Protein AF-A0A0E2B272-F1 (afdb_monomer_lite)

pLDDT: mean 79.82, std 12.77, range [26.2, 94.44]

Structure (mmCIF, N/CA/C/O backbone):
data_AF-A0A0E2B272-F1
#
_entry.id   AF-A0A0E2B272-F1
#
loop_
_atom_site.group_PDB
_atom_site.id
_atom_site.type_symbol
_atom_site.label_atom_id
_atom_site.label_alt_id
_atom_site.label_comp_id
_atom_site.label_asym_id
_atom_site.label_entity_id
_atom_site.label_seq_id
_atom_site.pdbx_PDB_ins_code
_atom_site.Cartn_x
_atom_site.Cartn_y
_atom_site.Cartn_z
_atom_site.occupancy
_atom_site.B_iso_or_equiv
_atom_site.auth_seq_id
_atom_site.auth_comp_id
_atom_site.auth_asym_id
_atom_site.auth_atom_id
_atom_site.pdbx_PDB_model_num
ATOM 1 N N . MET A 1 1 ? -32.128 -2.331 25.281 1.00 55.53 1 MET A N 1
ATOM 2 C CA . MET A 1 1 ? -31.253 -3.525 25.302 1.00 55.53 1 MET A CA 1
ATOM 3 C C . MET A 1 1 ? -30.029 -3.152 26.114 1.00 55.53 1 MET A C 1
ATOM 5 O O . MET A 1 1 ? -29.731 -1.972 26.157 1.00 55.53 1 MET A O 1
ATOM 9 N N . ALA A 1 2 ? -29.415 -4.101 26.817 1.00 77.94 2 ALA A N 1
ATOM 10 C CA . ALA A 1 2 ? -28.197 -3.833 27.578 1.00 77.94 2 ALA A CA 1
ATOM 11 C C . ALA A 1 2 ? -26.971 -4.044 26.681 1.00 77.94 2 ALA A C 1
ATOM 13 O O . ALA A 1 2 ? -27.015 -4.885 25.778 1.00 77.94 2 ALA A O 1
ATOM 14 N N . LEU A 1 3 ? -25.902 -3.299 26.951 1.00 85.56 3 LEU A N 1
ATOM 15 C CA . LEU A 1 3 ? -24.595 -3.486 26.336 1.00 85.56 3 LEU A CA 1
ATOM 16 C C . LEU A 1 3 ? -24.143 -4.946 26.490 1.00 85.56 3 LEU A C 1
ATOM 18 O O . LEU A 1 3 ? -24.249 -5.537 27.563 1.00 85.56 3 LEU A O 1
ATOM 22 N N . THR A 1 4 ? -23.618 -5.523 25.414 1.00 88.12 4 THR A N 1
ATOM 23 C CA . THR A 1 4 ? -23.060 -6.878 25.395 1.00 88.12 4 THR A CA 1
ATOM 24 C C . THR A 1 4 ? -21.667 -6.854 24.785 1.00 88.12 4 THR A C 1
ATOM 26 O O . THR A 1 4 ? -21.441 -6.240 23.740 1.00 88.12 4 THR A O 1
ATOM 29 N N . ILE A 1 5 ? -20.727 -7.533 25.443 1.00 89.25 5 ILE A N 1
ATOM 30 C CA . ILE A 1 5 ? -19.370 -7.748 24.939 1.00 89.25 5 ILE A CA 1
ATOM 31 C C . ILE A 1 5 ? -19.203 -9.250 24.741 1.00 89.25 5 ILE A C 1
ATOM 33 O O . ILE A 1 5 ? -19.181 -10.019 25.703 1.00 89.25 5 ILE A O 1
ATOM 37 N N . GLN A 1 6 ? -19.117 -9.668 23.483 1.00 88.44 6 GLN A N 1
ATOM 38 C CA . GLN A 1 6 ? -18.990 -11.066 23.092 1.00 88.44 6 GLN A CA 1
ATOM 39 C C . GLN A 1 6 ? -17.572 -11.358 22.610 1.00 88.44 6 GLN A C 1
ATOM 41 O O . GLN A 1 6 ? -17.025 -10.606 21.814 1.00 88.44 6 GLN A O 1
ATOM 46 N N . THR A 1 7 ? -17.008 -12.480 23.038 1.00 87.38 7 THR A N 1
ATOM 47 C CA . THR A 1 7 ? -15.741 -13.036 22.542 1.00 87.38 7 THR A CA 1
ATOM 48 C C . THR A 1 7 ? -15.968 -14.425 21.945 1.00 87.38 7 THR A C 1
ATOM 50 O O . THR A 1 7 ? -17.075 -14.963 22.007 1.00 87.38 7 THR A O 1
ATOM 53 N N . GLU A 1 8 ? -14.917 -15.048 21.406 1.00 83.69 8 GLU A N 1
ATOM 54 C CA . GLU A 1 8 ? -14.951 -16.445 20.930 1.00 83.69 8 GLU A CA 1
ATOM 55 C C . GLU A 1 8 ? -15.448 -17.440 21.997 1.00 83.69 8 GLU A C 1
ATOM 57 O O . GLU A 1 8 ? -16.004 -18.481 21.657 1.00 83.69 8 GLU A O 1
ATOM 62 N N . LYS A 1 9 ? -15.251 -17.129 23.285 1.00 83.75 9 LYS A N 1
ATOM 63 C CA . LYS A 1 9 ? -15.565 -18.026 24.407 1.00 83.75 9 LYS A CA 1
ATOM 64 C C . LYS A 1 9 ? -16.940 -17.802 25.027 1.00 83.75 9 LYS A C 1
ATOM 66 O O . LYS A 1 9 ? -17.382 -18.633 25.816 1.00 83.75 9 LYS A O 1
ATOM 71 N N . GLY A 1 10 ? -17.602 -16.694 24.712 1.00 86.94 10 GLY A N 1
ATOM 72 C CA . GLY A 1 10 ? -18.886 -16.351 25.313 1.00 86.94 10 GLY A CA 1
ATOM 73 C C . GLY A 1 10 ? -19.108 -14.852 25.458 1.00 86.94 10 GLY A C 1
ATOM 74 O O . GLY A 1 10 ? -18.337 -14.035 24.955 1.00 86.94 10 GLY A O 1
ATOM 75 N N . ILE A 1 11 ? -20.200 -14.508 26.136 1.00 90.19 11 ILE A N 1
ATOM 76 C CA . ILE A 1 11 ? -20.636 -13.133 26.394 1.00 90.19 11 ILE A CA 1
ATOM 77 C C . ILE A 1 11 ? -20.318 -12.803 27.846 1.00 90.19 11 ILE A C 1
ATOM 79 O O . ILE A 1 11 ? -20.755 -13.535 28.727 1.00 90.19 11 ILE A O 1
ATOM 83 N N . PHE A 1 12 ? -19.589 -11.715 28.092 1.00 89.31 12 PHE A N 1
ATOM 84 C CA . PHE A 1 12 ? -19.273 -11.291 29.455 1.00 89.31 12 PHE A CA 1
ATOM 85 C C . PHE A 1 12 ? -20.539 -10.938 30.248 1.00 89.31 12 PHE A C 1
ATOM 87 O O . PHE A 1 12 ? -21.445 -10.276 29.737 1.00 89.31 12 PHE A O 1
ATOM 94 N N . ASP A 1 13 ? -20.555 -11.319 31.524 1.00 88.88 13 ASP A N 1
ATOM 95 C CA . ASP A 1 13 ? -21.549 -10.879 32.496 1.00 88.88 13 ASP A CA 1
ATOM 96 C C . ASP A 1 13 ? -21.297 -9.408 32.826 1.00 88.88 13 ASP A C 1
ATOM 98 O O . ASP A 1 13 ? -20.299 -9.066 33.472 1.00 88.88 13 ASP A O 1
ATOM 102 N N . LEU A 1 14 ? -22.208 -8.539 32.391 1.00 89.25 14 LEU A N 1
ATOM 103 C CA . LEU A 1 14 ? -22.146 -7.101 32.632 1.00 89.25 14 LEU A CA 1
ATOM 104 C C . LEU A 1 14 ? -23.297 -6.663 33.554 1.00 89.25 14 LEU A C 1
ATOM 106 O O . LEU A 1 14 ? -24.419 -7.161 33.418 1.00 89.25 14 LEU A O 1
ATOM 110 N N . PRO A 1 15 ? -23.055 -5.729 34.494 1.00 86.56 15 PRO A N 1
ATOM 111 C CA . PRO A 1 15 ? -24.119 -5.083 35.256 1.00 86.56 15 PRO A CA 1
ATOM 112 C C . PRO A 1 15 ? -25.119 -4.374 34.334 1.00 86.56 15 PRO A C 1
ATOM 114 O O . PRO A 1 15 ? -24.762 -3.933 33.244 1.00 86.56 15 PRO A O 1
ATOM 117 N N . ARG A 1 16 ? -26.370 -4.207 34.785 1.00 80.56 16 ARG A N 1
ATOM 118 C CA . ARG A 1 16 ? -27.418 -3.549 33.977 1.00 80.56 16 ARG A CA 1
ATOM 119 C C . ARG A 1 16 ? -27.089 -2.101 33.606 1.00 80.56 16 ARG A C 1
ATOM 121 O O . ARG A 1 16 ? -27.460 -1.680 32.518 1.00 80.56 16 ARG A O 1
ATOM 128 N N . ASP A 1 17 ? -26.371 -1.397 34.477 1.00 83.12 17 ASP A N 1
ATOM 129 C CA . ASP A 1 17 ? -26.013 0.017 34.309 1.00 83.12 17 ASP A CA 1
ATOM 130 C C . ASP A 1 17 ? -24.583 0.195 33.768 1.00 83.12 17 ASP A C 1
ATOM 132 O O . ASP A 1 17 ? -23.976 1.253 33.912 1.00 83.12 17 ASP A O 1
ATOM 136 N N . PHE A 1 18 ? -24.000 -0.859 33.190 1.00 85.12 18 PHE A N 1
ATOM 137 C CA . PHE A 1 18 ? -22.636 -0.814 32.682 1.00 85.12 18 PHE A CA 1
ATOM 138 C C . PHE A 1 18 ? -22.561 -0.039 31.365 1.00 85.12 18 PHE A C 1
ATOM 140 O O . PHE A 1 18 ? -23.212 -0.393 30.381 1.00 85.12 18 PHE A O 1
ATOM 147 N N . SER A 1 19 ? -21.719 0.991 31.342 1.00 84.06 19 SER A N 1
ATOM 148 C CA . SER A 1 19 ? -21.449 1.818 30.169 1.00 84.06 19 SER A CA 1
ATOM 149 C C . SER A 1 19 ? -19.984 1.722 29.765 1.00 84.06 19 SER A C 1
ATOM 151 O O . SER A 1 19 ? -19.095 1.681 30.616 1.00 84.06 19 SER A O 1
ATOM 153 N N . VAL A 1 20 ? -19.730 1.748 28.460 1.00 84.56 20 VAL A N 1
ATOM 154 C CA . VAL A 1 20 ? -18.381 1.833 27.896 1.00 84.56 20 VAL A CA 1
ATOM 155 C C . VAL A 1 20 ? -18.291 3.099 27.064 1.00 84.56 20 VAL A C 1
ATOM 157 O O . VAL A 1 20 ? -19.132 3.342 26.201 1.00 84.56 20 VAL A O 1
ATOM 160 N N . GLU A 1 21 ? -17.256 3.890 27.316 1.00 84.94 21 GLU A N 1
ATOM 161 C CA . GLU A 1 21 ? -16.961 5.079 26.527 1.00 84.94 21 GLU A CA 1
ATOM 162 C C . GLU A 1 21 ? -16.119 4.701 25.308 1.00 84.94 21 GLU A C 1
ATOM 164 O O . GLU A 1 21 ? -15.118 3.982 25.408 1.00 84.94 21 GLU A O 1
ATOM 169 N N . ILE A 1 22 ? -16.549 5.178 24.141 1.00 85.00 22 ILE A N 1
ATOM 170 C CA . ILE A 1 22 ? -15.901 4.916 22.859 1.00 85.00 22 ILE A CA 1
ATOM 171 C C . ILE A 1 22 ? -15.290 6.214 22.349 1.00 85.00 22 ILE A C 1
ATOM 173 O O . ILE A 1 22 ? -15.998 7.182 22.075 1.00 85.00 22 ILE A O 1
ATOM 177 N N . GLU A 1 23 ? -13.975 6.202 22.171 1.00 82.31 23 GLU A N 1
ATOM 178 C CA . GLU A 1 23 ? -13.242 7.252 21.483 1.00 82.31 23 GLU A CA 1
ATOM 179 C C . GLU A 1 23 ? -13.276 6.950 19.980 1.00 82.31 23 GLU A C 1
ATOM 181 O O . GLU A 1 23 ? -12.584 6.057 19.482 1.00 82.31 23 GLU A O 1
ATOM 186 N N . ASN A 1 24 ? -14.127 7.675 19.252 1.00 76.62 24 ASN A N 1
ATOM 187 C CA . ASN A 1 24 ? -14.127 7.647 17.793 1.00 76.62 24 ASN A CA 1
ATOM 188 C C . ASN A 1 24 ? -13.104 8.652 17.281 1.00 76.62 24 ASN A C 1
ATOM 190 O O . ASN A 1 24 ? -13.257 9.860 17.477 1.00 76.62 24 ASN A O 1
ATOM 194 N N . THR A 1 25 ? -12.084 8.156 16.594 1.00 74.88 25 THR A N 1
ATOM 195 C CA . THR A 1 25 ? -11.023 8.997 16.048 1.00 74.88 25 THR A CA 1
ATOM 196 C C . THR A 1 25 ? -11.193 9.146 14.543 1.00 74.88 25 THR A C 1
ATOM 198 O O . THR A 1 25 ? -11.602 8.219 13.847 1.00 74.88 25 THR A O 1
ATOM 201 N N . SER A 1 26 ? -10.925 10.344 14.025 1.00 73.12 26 SER A N 1
ATOM 202 C CA . SER A 1 26 ? -10.998 10.594 12.587 1.00 73.12 26 SER A CA 1
ATOM 203 C C . SER A 1 26 ? -9.693 10.160 11.919 1.00 73.12 26 SER A C 1
ATOM 205 O O . SER A 1 26 ? -8.644 10.711 12.269 1.00 73.12 26 SER A O 1
ATOM 207 N N . PRO A 1 27 ? -9.744 9.298 10.886 1.00 71.62 27 PRO A N 1
ATOM 208 C CA . PRO A 1 27 ? -8.571 8.936 10.089 1.00 71.62 27 PRO A CA 1
ATOM 209 C C . PRO A 1 27 ? -7.824 10.143 9.505 1.00 71.62 27 PRO A C 1
ATOM 211 O O . PRO A 1 27 ? -6.639 10.056 9.207 1.00 71.62 27 PRO A O 1
ATOM 214 N N . ILE A 1 28 ? -8.498 11.285 9.321 1.00 73.31 28 ILE A N 1
ATOM 215 C CA . ILE A 1 28 ? -7.874 12.505 8.786 1.00 73.31 28 ILE A CA 1
ATOM 216 C C . ILE A 1 28 ? -6.868 13.096 9.780 1.00 73.31 28 ILE A C 1
ATOM 218 O O . ILE A 1 28 ? -5.825 13.593 9.366 1.00 73.31 28 ILE A O 1
ATOM 222 N N . TYR A 1 29 ? -7.186 13.069 11.076 1.00 69.88 29 TYR A N 1
ATOM 223 C CA . TYR A 1 29 ? -6.425 13.787 12.103 1.00 69.88 29 TYR A CA 1
ATOM 224 C C . TYR A 1 29 ? -5.483 12.884 12.895 1.00 69.88 29 TYR A C 1
ATOM 226 O O . TYR A 1 29 ? -4.577 13.384 13.559 1.00 69.88 29 TYR A O 1
ATOM 234 N N . THR A 1 30 ? -5.695 11.570 12.850 1.00 69.00 30 THR A N 1
ATOM 235 C CA . THR A 1 30 ? -4.925 10.613 13.642 1.00 69.00 30 THR A CA 1
ATOM 236 C C . THR A 1 30 ? -4.748 9.294 12.906 1.00 69.00 30 THR A C 1
ATOM 238 O O . THR A 1 30 ? -5.700 8.771 12.331 1.00 69.00 30 THR A O 1
ATOM 241 N N . ASP A 1 31 ? -3.576 8.686 13.063 1.00 64.56 31 ASP A N 1
ATOM 242 C CA . ASP A 1 31 ? -3.303 7.314 12.605 1.00 64.56 31 ASP A CA 1
ATOM 243 C C . ASP A 1 31 ? -3.589 6.264 13.693 1.00 64.56 31 ASP A C 1
ATOM 245 O O . ASP A 1 31 ? -3.211 5.098 13.589 1.00 64.56 31 ASP A O 1
ATOM 249 N N . LYS A 1 32 ? -4.250 6.687 14.776 1.00 67.50 32 LYS A N 1
ATOM 250 C CA . LYS A 1 32 ? -4.846 5.795 15.767 1.00 67.50 32 LYS A CA 1
ATOM 251 C C . LYS A 1 32 ? -6.285 5.533 15.346 1.00 67.50 32 LYS A C 1
ATOM 253 O O . LYS A 1 32 ? -7.023 6.478 15.078 1.00 67.50 32 LYS A O 1
ATOM 258 N N . GLY A 1 33 ? -6.659 4.262 15.263 1.00 72.38 33 GLY A N 1
ATOM 259 C CA . GLY A 1 33 ? -8.049 3.897 15.038 1.00 72.38 33 GLY A CA 1
ATOM 260 C C . GLY A 1 33 ? -8.885 4.074 16.302 1.00 72.38 33 GLY A C 1
ATOM 261 O O . GLY A 1 33 ? -8.358 4.255 17.405 1.00 72.38 33 GLY A O 1
ATOM 262 N N . SER A 1 34 ? -10.200 3.983 16.130 1.00 80.94 34 SER A N 1
ATOM 263 C CA . SER A 1 34 ? -11.143 4.080 17.241 1.00 80.94 34 SER A CA 1
ATOM 264 C C . SER A 1 34 ? -10.884 3.001 18.302 1.00 80.94 34 SER A C 1
ATOM 266 O O . SER A 1 34 ? -10.597 1.838 17.984 1.00 80.94 34 SER A O 1
ATOM 268 N N . GLN A 1 35 ? -11.055 3.352 19.572 1.00 84.69 35 GLN A N 1
ATOM 269 C CA . GLN A 1 35 ? -10.883 2.429 20.695 1.00 84.69 35 GLN A CA 1
ATOM 270 C C . GLN A 1 35 ? -11.849 2.756 21.832 1.00 84.69 35 GLN A C 1
ATOM 272 O O . GLN A 1 35 ? -12.353 3.872 21.942 1.00 84.69 35 GLN A O 1
ATOM 277 N N . THR A 1 36 ? -12.112 1.788 22.703 1.00 85.12 36 THR A N 1
ATOM 278 C CA . THR A 1 36 ? -12.766 2.080 23.979 1.00 85.12 36 THR A CA 1
ATOM 279 C C . THR A 1 36 ? -11.755 2.664 24.957 1.00 85.12 36 THR A C 1
ATOM 281 O O . THR A 1 36 ? -10.581 2.276 24.968 1.00 85.12 36 THR A O 1
ATOM 284 N N . ILE A 1 37 ? -12.230 3.525 25.850 1.00 84.31 37 ILE A N 1
ATOM 285 C CA . ILE A 1 37 ? -11.479 3.851 27.063 1.00 84.31 37 ILE A CA 1
ATOM 286 C C . ILE A 1 37 ? -11.371 2.574 27.913 1.00 84.31 37 ILE A C 1
ATOM 288 O O . ILE A 1 37 ? -12.191 1.653 27.795 1.00 84.31 37 ILE A O 1
ATOM 292 N N . ALA A 1 38 ? -10.309 2.472 28.715 1.00 84.00 38 ALA A N 1
ATOM 293 C CA . ALA A 1 38 ? -10.123 1.341 29.612 1.00 84.00 38 ALA A CA 1
ATOM 294 C C . ALA A 1 38 ? -11.340 1.211 30.539 1.00 84.00 38 ALA A C 1
ATOM 296 O O . ALA A 1 38 ? -11.694 2.144 31.257 1.00 84.00 38 ALA A O 1
ATOM 297 N N . SER A 1 39 ? -11.975 0.044 30.503 1.00 86.50 39 SER A N 1
ATOM 298 C CA . SER A 1 39 ? -13.170 -0.276 31.275 1.00 86.50 39 SER A CA 1
ATOM 299 C C . SER A 1 39 ? -12.917 -1.511 32.131 1.00 86.50 39 SER A C 1
ATOM 301 O O . SER A 1 39 ? -12.161 -2.412 31.755 1.00 86.50 39 SER A O 1
ATOM 303 N N . THR A 1 40 ? -13.534 -1.537 33.309 1.00 89.19 40 THR A N 1
ATOM 304 C CA . THR A 1 40 ? -13.342 -2.603 34.291 1.00 89.19 40 THR A CA 1
ATOM 305 C C . THR A 1 40 ? -14.543 -3.536 34.278 1.00 89.19 40 THR A C 1
ATOM 307 O O . THR A 1 40 ? -15.616 -3.181 34.765 1.00 89.19 40 THR A O 1
ATOM 310 N N . LEU A 1 41 ? -14.365 -4.740 33.739 1.00 89.25 41 LEU A N 1
ATOM 311 C CA . LEU A 1 41 ? -15.380 -5.790 33.781 1.00 89.25 41 LEU A CA 1
ATOM 312 C C . LEU A 1 41 ? -15.387 -6.447 35.172 1.00 89.25 41 LEU A C 1
ATOM 314 O O . LEU A 1 41 ? -14.322 -6.616 35.779 1.00 89.25 41 LEU A O 1
ATOM 318 N N . PRO A 1 42 ? -16.551 -6.871 35.690 1.00 89.31 42 PRO A N 1
ATOM 319 C CA . PRO A 1 42 ? -16.618 -7.517 36.994 1.00 89.31 42 PRO A CA 1
ATOM 320 C C . PRO A 1 42 ? -15.938 -8.891 36.968 1.00 89.31 42 PRO A C 1
ATOM 322 O O . PRO A 1 42 ? -16.066 -9.653 36.007 1.00 89.31 42 PRO A O 1
ATOM 325 N N . ALA A 1 43 ? -15.258 -9.240 38.061 1.00 88.00 43 ALA A N 1
ATOM 326 C CA . ALA A 1 43 ? -14.592 -10.529 38.249 1.00 88.00 43 ALA A CA 1
ATOM 327 C C . ALA A 1 43 ? -15.580 -11.652 38.635 1.00 88.00 43 ALA A C 1
ATOM 329 O O . ALA A 1 43 ? -15.395 -12.344 39.637 1.00 88.00 43 ALA A O 1
ATOM 330 N N . THR A 1 44 ? -16.655 -11.845 37.860 1.00 88.69 44 THR A N 1
ATOM 331 C CA . THR A 1 44 ? -17.555 -12.992 38.065 1.00 88.69 44 THR A CA 1
ATOM 332 C C . THR A 1 44 ? -16.826 -14.295 37.732 1.00 88.69 44 THR A C 1
ATOM 334 O O . THR A 1 44 ? -15.908 -14.317 36.909 1.00 88.69 44 THR A O 1
ATOM 337 N N . GLY A 1 45 ? -17.241 -15.415 38.335 1.00 86.12 45 GLY A N 1
ATOM 338 C CA . GLY A 1 45 ? -16.650 -16.723 38.026 1.00 86.12 45 GLY A CA 1
ATOM 339 C C . GLY A 1 45 ? -16.711 -17.065 36.531 1.00 86.12 45 GLY A C 1
ATOM 340 O O . GLY A 1 45 ? -15.777 -17.671 36.004 1.00 86.12 45 GLY A O 1
ATOM 341 N N . HIS A 1 46 ? -17.763 -16.610 35.841 1.00 88.62 46 HIS A N 1
ATOM 342 C CA . HIS A 1 46 ? -17.916 -16.751 34.396 1.00 88.62 46 HIS A CA 1
ATOM 343 C C . HIS A 1 46 ? -16.924 -15.872 33.622 1.00 88.62 46 HIS A C 1
ATOM 345 O O . HIS A 1 46 ? -16.178 -16.392 32.794 1.00 88.62 46 HIS A O 1
ATOM 351 N N . ASN A 1 47 ? -16.820 -14.580 33.943 1.00 88.50 47 ASN A N 1
ATOM 352 C CA . ASN A 1 47 ? -15.893 -13.664 33.269 1.00 88.50 47 ASN A CA 1
ATOM 353 C C . ASN A 1 47 ? -14.435 -14.088 33.454 1.00 88.50 47 ASN A C 1
ATOM 355 O O . ASN A 1 47 ? -13.662 -14.094 32.496 1.00 88.50 47 ASN A O 1
ATOM 359 N N . LEU A 1 48 ? -14.073 -14.518 34.667 1.00 86.69 48 LEU A N 1
ATOM 360 C CA . LEU A 1 48 ? -12.744 -15.049 34.963 1.00 86.69 48 LEU A CA 1
ATOM 361 C C . LEU A 1 48 ? -12.449 -16.320 34.158 1.00 86.69 48 LEU A C 1
ATOM 363 O O . LEU A 1 48 ? -11.314 -16.497 33.724 1.00 86.69 48 LEU A O 1
ATOM 367 N N . SER A 1 49 ? -13.454 -17.165 33.899 1.00 86.62 49 SER A N 1
ATOM 368 C CA . SER A 1 49 ? -13.293 -18.348 33.042 1.00 86.62 49 SER A CA 1
ATOM 369 C C . SER A 1 49 ? -13.036 -17.991 31.574 1.00 86.62 49 SER A C 1
ATOM 371 O O . SER A 1 49 ? -12.218 -18.636 30.921 1.00 86.62 49 SER A O 1
ATOM 373 N N . MET A 1 50 ? -13.655 -16.923 31.055 1.00 85.12 50 MET A N 1
ATOM 374 C CA . MET A 1 50 ? -13.422 -16.468 29.675 1.00 85.12 50 MET A CA 1
ATOM 375 C C . MET A 1 50 ? -11.994 -15.975 29.475 1.00 85.12 50 MET A C 1
ATOM 377 O O . MET A 1 50 ? -11.388 -16.195 28.424 1.00 85.12 50 MET A O 1
ATOM 381 N N . VAL A 1 51 ? -11.427 -15.354 30.505 1.00 83.81 51 VAL A N 1
ATOM 382 C CA . VAL A 1 51 ? -10.031 -14.918 30.512 1.00 83.81 51 VAL A CA 1
ATOM 383 C C . VAL A 1 51 ? -9.097 -16.000 31.068 1.00 83.81 51 VAL A C 1
ATOM 385 O O . VAL A 1 51 ? -8.075 -15.667 31.641 1.00 83.81 51 VAL A O 1
ATOM 388 N N . ASP A 1 52 ? -9.434 -17.291 30.956 1.00 85.06 52 ASP A N 1
ATOM 389 C CA . ASP A 1 52 ? -8.588 -18.432 31.372 1.00 85.06 52 ASP A CA 1
ATOM 390 C C . ASP A 1 52 ? -8.047 -18.343 32.808 1.00 85.06 52 ASP A C 1
ATOM 392 O O . ASP A 1 52 ? -6.982 -18.869 33.120 1.00 85.06 52 ASP A O 1
ATOM 396 N N . TYR A 1 53 ? -8.775 -17.666 33.694 1.00 85.50 53 TYR A N 1
ATOM 397 C CA . TYR A 1 53 ? -8.387 -17.415 35.077 1.00 85.50 53 TYR A CA 1
ATOM 398 C C . TYR A 1 53 ? -7.025 -16.707 35.244 1.00 85.50 53 TYR A C 1
ATOM 400 O O . TYR A 1 53 ? -6.410 -16.873 36.291 1.00 85.50 53 TYR A O 1
ATOM 408 N N . ILE A 1 54 ? -6.590 -15.862 34.290 1.00 84.31 54 ILE A N 1
ATOM 409 C CA . ILE A 1 54 ? -5.263 -15.181 34.247 1.00 84.31 54 ILE A CA 1
ATOM 410 C C . ILE A 1 54 ? -4.843 -14.466 35.552 1.00 84.31 54 ILE A C 1
ATOM 412 O O . ILE A 1 54 ? -3.660 -14.243 35.775 1.00 84.31 54 ILE A O 1
ATOM 416 N N . HIS A 1 55 ? -5.777 -14.128 36.443 1.00 83.88 55 HIS A N 1
ATOM 417 C CA . HIS A 1 55 ? -5.462 -13.577 37.768 1.00 83.88 55 HIS A CA 1
ATOM 418 C C . HIS A 1 55 ? -4.680 -14.529 38.682 1.00 83.88 55 HIS A C 1
ATOM 420 O O . HIS A 1 55 ? -4.134 -14.082 39.691 1.00 83.88 55 HIS A O 1
ATOM 426 N N . ARG A 1 56 ? -4.687 -15.839 38.411 1.00 84.00 56 ARG A N 1
ATOM 427 C CA . ARG A 1 56 ? -4.027 -16.797 39.292 1.00 84.00 56 ARG A CA 1
ATOM 428 C C . ARG A 1 56 ? -2.508 -16.773 39.089 1.00 84.00 56 ARG A C 1
ATOM 430 O O . ARG A 1 56 ? -2.046 -16.802 37.951 1.00 84.00 56 ARG A O 1
ATOM 437 N N . PRO A 1 57 ? -1.718 -16.786 40.175 1.00 81.06 57 PRO A N 1
ATOM 438 C CA . PRO A 1 57 ? -0.260 -16.720 40.086 1.00 81.06 57 PRO A CA 1
ATOM 439 C C . PRO A 1 57 ? 0.384 -18.012 39.557 1.00 81.06 57 PRO A C 1
ATOM 441 O O . PRO A 1 57 ? 1.554 -17.996 39.188 1.00 81.06 57 PRO A O 1
ATOM 444 N N . ASP A 1 58 ? -0.348 -19.131 39.527 1.00 82.50 58 ASP A N 1
ATOM 445 C CA . ASP A 1 58 ? 0.116 -20.437 39.038 1.00 82.50 58 ASP A CA 1
ATOM 446 C C . ASP A 1 58 ? -0.007 -20.598 37.511 1.00 82.50 58 ASP A C 1
ATOM 448 O O . ASP A 1 58 ? 0.426 -21.608 36.948 1.00 82.50 58 ASP A O 1
ATOM 452 N N . ILE A 1 59 ? -0.561 -19.602 36.815 1.00 79.88 59 ILE A N 1
ATOM 453 C CA . ILE A 1 59 ? -0.699 -19.619 35.362 1.00 79.88 59 ILE A CA 1
ATOM 454 C C . ILE A 1 59 ? 0.640 -19.359 34.676 1.00 79.88 59 ILE A C 1
ATOM 456 O O . ILE A 1 59 ? 1.315 -18.356 34.889 1.00 79.88 59 ILE A O 1
ATOM 460 N N . ARG A 1 60 ? 0.986 -20.270 33.764 1.00 71.88 60 ARG A N 1
ATOM 461 C CA . ARG A 1 60 ? 2.167 -20.161 32.898 1.00 71.88 60 ARG A CA 1
ATOM 462 C C . ARG A 1 60 ? 1.905 -19.362 31.617 1.00 71.88 60 ARG A C 1
ATOM 464 O O . ARG A 1 60 ? 2.844 -18.866 31.000 1.00 71.88 60 ARG A O 1
ATOM 471 N N . ASN A 1 61 ? 0.648 -19.276 31.189 1.00 69.75 61 ASN A N 1
ATOM 472 C CA . ASN A 1 61 ? 0.276 -18.679 29.911 1.00 69.75 61 ASN A CA 1
ATOM 473 C C . ASN A 1 61 ? 0.028 -17.179 30.066 1.00 69.75 61 ASN A C 1
ATOM 475 O O . ASN A 1 61 ? -0.740 -16.750 30.920 1.00 69.75 61 ASN A O 1
ATOM 479 N N . ALA A 1 62 ? 0.646 -16.380 29.200 1.00 67.81 62 ALA A N 1
ATOM 480 C CA . ALA A 1 62 ? 0.326 -14.964 29.109 1.00 67.81 62 ALA A CA 1
ATOM 481 C C . ALA A 1 62 ? -1.131 -14.763 28.639 1.00 67.81 62 ALA A C 1
ATOM 483 O O . ALA A 1 62 ? -1.655 -15.621 27.917 1.00 67.81 62 ALA A O 1
ATOM 484 N N . PRO A 1 63 ? -1.776 -13.632 28.990 1.00 69.31 63 PRO A N 1
ATOM 485 C CA . PRO A 1 63 ? -3.052 -13.246 28.397 1.00 69.31 63 PRO A CA 1
ATOM 486 C C . PRO A 1 63 ? -2.998 -13.377 26.875 1.00 69.31 63 PRO A C 1
ATOM 488 O O . PRO A 1 63 ? -2.042 -12.909 26.249 1.00 69.31 63 PRO A O 1
ATOM 491 N N . LYS A 1 64 ? -4.021 -14.013 26.283 1.00 66.69 64 LYS A N 1
ATOM 492 C CA . LYS A 1 64 ? -4.166 -14.090 24.824 1.00 66.69 64 LYS A CA 1
ATOM 493 C C . LYS A 1 64 ? -4.232 -12.654 24.306 1.00 66.69 64 LYS A C 1
ATOM 495 O O . LYS A 1 64 ? -5.237 -11.971 24.496 1.00 66.69 64 LYS A O 1
ATOM 500 N N . ARG A 1 65 ? -3.137 -12.190 23.699 1.00 61.97 65 ARG A N 1
ATOM 501 C CA . ARG A 1 65 ? -3.127 -10.935 22.950 1.00 61.97 65 ARG A CA 1
ATOM 502 C C . ARG A 1 65 ? -4.096 -11.111 21.785 1.00 61.97 65 ARG A C 1
ATOM 504 O O . ARG A 1 65 ? -4.138 -12.186 21.188 1.00 61.97 65 ARG A O 1
ATOM 511 N N . ASP A 1 66 ? -4.879 -10.080 21.503 1.00 63.06 66 ASP A N 1
ATOM 512 C CA . ASP A 1 66 ? -5.726 -10.002 20.313 1.00 63.06 66 ASP A CA 1
ATOM 513 C C . ASP A 1 66 ? -6.951 -10.931 20.299 1.00 63.06 66 ASP A C 1
ATOM 515 O O . ASP A 1 66 ? -7.315 -11.487 19.262 1.00 63.06 66 ASP A O 1
ATOM 519 N N . ALA A 1 67 ? -7.634 -11.098 21.435 1.00 75.56 67 ALA A N 1
ATOM 520 C CA . ALA A 1 67 ? -8.908 -11.814 21.441 1.00 75.56 67 ALA A CA 1
ATOM 521 C C . ALA A 1 67 ? -9.975 -11.017 20.667 1.00 75.56 67 ALA A C 1
ATOM 523 O O . ALA A 1 67 ? -10.270 -9.873 21.011 1.00 75.56 67 ALA A O 1
ATOM 524 N N . ALA A 1 68 ? -10.570 -11.616 19.632 1.00 82.00 68 ALA A N 1
ATOM 525 C CA . ALA A 1 68 ? -11.649 -10.980 18.883 1.00 82.00 68 ALA A CA 1
ATOM 526 C C . ALA A 1 68 ? -12.858 -10.729 19.798 1.00 82.00 68 ALA A C 1
ATOM 528 O O . ALA A 1 68 ? -13.328 -11.640 20.489 1.00 82.00 68 ALA A O 1
ATOM 529 N N . ALA A 1 69 ? -13.355 -9.494 19.785 1.00 86.44 69 ALA A N 1
ATOM 530 C CA . ALA A 1 69 ? -14.502 -9.064 20.565 1.00 86.44 69 ALA A CA 1
ATOM 531 C C . ALA A 1 69 ? -15.521 -8.313 19.703 1.00 86.44 69 ALA A C 1
ATOM 533 O O . ALA A 1 69 ? -15.174 -7.583 18.772 1.00 86.44 69 ALA A O 1
ATOM 534 N N . VAL A 1 70 ? -16.796 -8.491 20.032 1.00 87.50 70 VAL A N 1
ATOM 535 C CA . VAL A 1 70 ? -17.930 -7.800 19.422 1.00 87.50 70 VAL A CA 1
ATOM 536 C C . VAL A 1 70 ? -18.640 -7.022 20.514 1.00 87.50 70 VAL A C 1
ATOM 538 O O . VAL A 1 70 ? -19.142 -7.611 21.470 1.00 87.50 70 VAL A O 1
ATOM 541 N N . VAL A 1 71 ? -18.687 -5.704 20.363 1.00 88.19 71 VAL A N 1
ATOM 542 C CA . VAL A 1 71 ? -19.428 -4.809 21.251 1.00 88.19 71 VAL A CA 1
ATOM 543 C C . VAL A 1 71 ? -20.764 -4.510 20.591 1.00 88.19 71 VAL A C 1
ATOM 545 O O . VAL A 1 71 ? -20.790 -4.007 19.465 1.00 88.19 71 VAL A O 1
ATOM 548 N N . THR A 1 72 ? -21.863 -4.843 21.268 1.00 87.06 72 THR A N 1
ATOM 549 C CA . THR A 1 72 ? -23.220 -4.607 20.763 1.00 87.06 72 THR A CA 1
ATOM 550 C C . THR A 1 72 ? -24.069 -3.898 21.809 1.00 87.06 72 THR A C 1
ATOM 552 O O . THR A 1 72 ? -24.209 -4.394 22.925 1.00 87.06 72 THR A O 1
ATOM 555 N N . ASP A 1 73 ? -24.672 -2.776 21.428 1.00 85.69 73 ASP A N 1
ATOM 556 C CA . ASP A 1 73 ? -25.682 -2.067 22.210 1.00 85.69 73 ASP A CA 1
ATOM 557 C C . ASP A 1 73 ? -26.837 -1.627 21.297 1.00 85.69 73 ASP A C 1
ATOM 559 O O . ASP A 1 73 ? -26.724 -0.697 20.494 1.00 85.69 73 ASP A O 1
ATOM 563 N N . GLY A 1 74 ? -27.952 -2.358 21.361 1.00 82.06 74 GLY A N 1
ATOM 564 C CA . GLY A 1 74 ? -29.104 -2.136 20.490 1.00 82.06 74 GLY A CA 1
ATOM 565 C C . GLY A 1 74 ? -28.744 -2.255 19.004 1.00 82.06 74 GLY A C 1
ATOM 566 O O . GLY A 1 74 ? -28.480 -3.348 18.510 1.00 82.06 74 GLY A O 1
ATOM 567 N N . VAL A 1 75 ? -28.772 -1.128 18.285 1.00 78.12 75 VAL A N 1
ATOM 568 C CA . VAL A 1 75 ? -28.440 -1.048 16.845 1.00 78.12 75 VAL A CA 1
ATOM 569 C C . VAL A 1 75 ? -26.933 -0.884 16.620 1.00 78.12 75 VAL A C 1
ATOM 571 O O . VAL A 1 75 ? -26.426 -1.151 15.530 1.00 78.12 75 VAL A O 1
ATOM 574 N N . TYR A 1 76 ? -26.199 -0.452 17.645 1.00 81.31 76 TYR A N 1
ATOM 575 C CA . TYR A 1 76 ? -24.762 -0.267 17.565 1.00 81.31 76 TYR A CA 1
ATOM 576 C C . TYR A 1 76 ? -24.058 -1.617 17.669 1.00 81.31 76 TYR A C 1
ATOM 578 O O . TYR A 1 76 ? -24.226 -2.333 18.653 1.00 81.31 76 TYR A O 1
ATOM 586 N N . ARG A 1 77 ? -23.251 -1.965 16.665 1.00 83.31 77 ARG A N 1
ATOM 587 C CA . ARG A 1 77 ? -22.428 -3.177 16.662 1.00 83.31 77 ARG A CA 1
ATOM 588 C C . ARG A 1 77 ? -21.071 -2.873 16.046 1.00 83.31 77 ARG A C 1
ATOM 590 O O . ARG A 1 77 ? -21.011 -2.456 14.890 1.00 83.31 77 ARG A O 1
ATOM 597 N N . ARG A 1 78 ? -19.989 -3.127 16.782 1.00 83.25 78 ARG A N 1
ATOM 598 C CA . ARG A 1 78 ? -18.614 -3.030 16.267 1.00 83.25 78 ARG A CA 1
ATOM 599 C C . ARG A 1 78 ? -17.782 -4.237 16.664 1.00 83.25 78 ARG A C 1
ATOM 601 O O . ARG A 1 78 ? -17.965 -4.814 17.734 1.00 83.25 78 ARG A O 1
ATOM 608 N N . THR A 1 79 ? -16.863 -4.598 15.782 1.00 83.69 79 THR A N 1
ATOM 609 C CA . THR A 1 79 ? -15.867 -5.645 15.988 1.00 83.69 79 THR A CA 1
ATOM 610 C C . THR A 1 79 ? -14.512 -5.025 16.310 1.00 83.69 79 THR A C 1
ATOM 612 O O . THR A 1 79 ? -14.206 -3.908 15.890 1.00 83.69 79 THR A O 1
ATOM 615 N N . GLY A 1 80 ? -13.719 -5.720 17.116 1.00 83.44 80 GLY A N 1
ATOM 616 C CA . GLY A 1 80 ? -12.406 -5.251 17.531 1.00 83.44 80 GLY A CA 1
ATOM 617 C C . GLY A 1 80 ? -11.583 -6.331 18.220 1.00 83.44 80 GLY A C 1
ATOM 618 O O . GLY A 1 80 ? -11.995 -7.490 18.313 1.00 83.44 80 GLY A O 1
ATOM 619 N N . LYS A 1 81 ? -10.413 -5.943 18.722 1.00 84.12 81 LYS A N 1
ATOM 620 C CA . LYS A 1 81 ? -9.562 -6.769 19.580 1.00 84.12 81 LYS A CA 1
ATOM 621 C C . LYS A 1 81 ? -9.665 -6.299 21.021 1.00 84.12 81 LYS A C 1
ATOM 623 O O . LYS A 1 81 ? -9.403 -5.135 21.317 1.00 84.12 81 LYS A O 1
ATOM 628 N N . LEU A 1 82 ? -10.002 -7.228 21.905 1.00 85.88 82 LEU A N 1
ATOM 629 C CA . LEU A 1 82 ? -9.920 -7.055 23.344 1.00 85.88 82 LEU A CA 1
ATOM 630 C C . LEU A 1 82 ? -8.461 -7.158 23.782 1.00 85.88 82 LEU A C 1
ATOM 632 O O . LEU A 1 82 ? -7.791 -8.163 23.529 1.00 85.88 82 LEU A O 1
ATOM 636 N N . ASN A 1 83 ? -8.000 -6.140 24.492 1.00 86.75 83 ASN A N 1
ATOM 637 C CA . ASN A 1 83 ? -6.707 -6.123 25.144 1.00 86.75 83 ASN A CA 1
ATOM 638 C C . ASN A 1 83 ? -6.911 -5.961 26.656 1.00 86.75 83 ASN A C 1
ATOM 640 O O . ASN A 1 83 ? -7.590 -5.051 27.132 1.00 86.75 83 ASN A O 1
ATOM 644 N N . ILE A 1 84 ? -6.362 -6.907 27.414 1.00 85.56 84 ILE A N 1
ATOM 645 C CA . ILE A 1 84 ? -6.510 -6.986 28.867 1.00 85.56 84 ILE A CA 1
ATOM 646 C C . ILE A 1 84 ? -5.249 -6.395 29.487 1.00 85.56 84 ILE A C 1
ATOM 648 O O . ILE A 1 84 ? -4.152 -6.914 29.287 1.00 85.56 84 ILE A O 1
ATOM 652 N N . THR A 1 85 ? -5.407 -5.310 30.241 1.00 85.69 85 THR A N 1
ATOM 653 C CA . THR A 1 85 ? -4.289 -4.604 30.883 1.00 85.69 85 THR A CA 1
ATOM 654 C C . THR A 1 85 ? -3.955 -5.203 32.245 1.00 85.69 85 THR A C 1
ATOM 656 O O . THR A 1 85 ? -2.783 -5.366 32.579 1.00 85.69 85 THR A O 1
ATOM 659 N N . SER A 1 86 ? -4.970 -5.551 33.037 1.00 84.69 86 SER A N 1
ATOM 660 C CA . SER A 1 86 ? -4.789 -6.169 34.351 1.00 84.69 86 SER A CA 1
ATOM 661 C C . SER A 1 86 ? -6.010 -6.991 34.755 1.00 84.69 86 SER A C 1
ATOM 663 O O . SER A 1 86 ? -7.119 -6.774 34.264 1.00 84.69 86 SER A O 1
ATOM 665 N N . VAL A 1 87 ? -5.802 -7.961 35.647 1.00 84.94 87 VAL A N 1
ATOM 666 C CA . VAL A 1 87 ? -6.875 -8.789 36.205 1.00 84.94 87 VAL A CA 1
ATOM 667 C C . VAL A 1 87 ? -6.656 -8.969 37.701 1.00 84.94 87 VAL A C 1
ATOM 669 O O . VAL A 1 87 ? -5.568 -9.349 38.126 1.00 84.94 87 VAL A O 1
ATOM 672 N N . SER A 1 88 ? -7.704 -8.746 38.488 1.00 86.06 88 SER A N 1
ATOM 673 C CA . SER A 1 88 ? -7.761 -9.064 39.915 1.00 86.06 88 SER A CA 1
ATOM 674 C C . SER A 1 88 ? -9.151 -9.569 40.284 1.00 86.06 88 SER A C 1
ATOM 676 O O . SER A 1 88 ? -10.149 -9.185 39.672 1.00 86.06 88 SER A O 1
ATOM 678 N N . THR A 1 89 ? -9.232 -10.400 41.320 1.00 84.69 89 THR A N 1
ATOM 679 C CA . THR A 1 89 ? -10.511 -10.802 41.919 1.00 84.69 89 THR A CA 1
ATOM 680 C C . THR A 1 89 ? -11.211 -9.641 42.621 1.00 84.69 89 THR A C 1
ATOM 682 O O . THR A 1 89 ? -12.435 -9.627 42.679 1.00 84.69 89 THR A O 1
ATOM 685 N N . GLU A 1 90 ? -10.453 -8.666 43.130 1.00 84.06 90 GLU A N 1
ATOM 686 C CA . GLU A 1 90 ? -10.996 -7.501 43.841 1.00 84.06 90 GLU A CA 1
ATOM 687 C C . GLU A 1 90 ? -11.267 -6.330 42.896 1.00 84.06 90 GLU A C 1
ATOM 689 O O . GLU A 1 90 ? -12.337 -5.729 42.939 1.00 84.06 90 GLU A O 1
ATOM 694 N N . SER A 1 91 ? -10.307 -6.013 42.021 1.00 82.50 91 SER A N 1
ATOM 695 C CA . SER A 1 91 ? -10.397 -4.843 41.141 1.00 82.50 91 SER A CA 1
ATOM 696 C C . SER A 1 91 ? -11.033 -5.127 39.781 1.00 82.50 91 SER A C 1
ATOM 698 O O . SER A 1 91 ? -11.187 -4.197 39.001 1.00 82.50 91 SER A O 1
ATOM 700 N N . GLY A 1 92 ? -11.383 -6.378 39.465 1.00 88.50 92 GLY A N 1
ATOM 701 C CA . GLY A 1 92 ? -11.978 -6.742 38.178 1.00 88.50 92 GLY A CA 1
ATOM 702 C C . GLY A 1 92 ? -10.968 -6.988 37.052 1.00 88.50 92 GLY A C 1
ATOM 703 O O . GLY A 1 92 ? -9.758 -7.095 37.268 1.00 88.50 92 GLY A O 1
ATOM 704 N N . ILE A 1 93 ? -11.490 -7.105 35.831 1.00 87.88 93 ILE A N 1
ATOM 705 C CA . ILE A 1 93 ? -10.725 -7.271 34.588 1.00 87.88 93 ILE A CA 1
ATOM 706 C C . ILE A 1 93 ? -10.673 -5.909 33.891 1.00 87.88 93 ILE A C 1
ATOM 708 O O . ILE A 1 93 ? -11.681 -5.457 33.350 1.00 87.88 93 ILE A O 1
ATOM 712 N N . VAL A 1 94 ? -9.513 -5.256 33.884 1.00 88.38 94 VAL A N 1
ATOM 713 C CA . VAL A 1 94 ? -9.324 -3.982 33.177 1.00 88.38 94 VAL A CA 1
ATOM 714 C C . VAL A 1 94 ? -8.973 -4.273 31.726 1.00 88.38 94 VAL A C 1
ATOM 716 O O . VAL A 1 94 ? -7.968 -4.935 31.440 1.00 88.38 94 VAL A O 1
ATOM 719 N N . CYS A 1 95 ? -9.787 -3.774 30.802 1.00 86.94 95 CYS A N 1
ATOM 720 C CA . CYS A 1 95 ? -9.609 -4.017 29.378 1.00 86.94 95 CYS A CA 1
ATOM 721 C C . CYS A 1 95 ? -9.978 -2.808 28.517 1.00 86.94 95 CYS A C 1
ATOM 723 O O . CYS A 1 95 ? -10.800 -1.970 28.892 1.00 86.94 95 CYS A O 1
ATOM 725 N N . ASN A 1 96 ? -9.375 -2.737 27.337 1.00 88.31 96 ASN A N 1
ATOM 726 C CA . ASN A 1 96 ? -9.791 -1.854 26.258 1.00 88.31 96 ASN A CA 1
ATOM 727 C C . ASN A 1 96 ? -10.026 -2.667 24.982 1.00 88.31 96 ASN A C 1
ATOM 729 O O . ASN A 1 96 ? -9.488 -3.762 24.807 1.00 88.31 96 ASN A O 1
ATOM 733 N N . ILE A 1 97 ? -10.868 -2.147 24.096 1.00 86.31 97 ILE A N 1
ATOM 734 C CA . ILE A 1 97 ? -11.194 -2.778 22.821 1.00 86.31 97 ILE A CA 1
ATOM 735 C C . ILE A 1 97 ? -10.779 -1.819 21.712 1.00 86.31 97 ILE A C 1
ATOM 737 O O . ILE A 1 97 ? -11.350 -0.738 21.574 1.00 86.31 97 ILE A O 1
ATOM 741 N N . GLY A 1 98 ? -9.776 -2.210 20.927 1.00 83.69 98 GLY A N 1
ATOM 742 C CA . GLY A 1 98 ? -9.406 -1.506 19.700 1.00 83.69 98 GLY A CA 1
ATOM 743 C C . GLY A 1 98 ? -10.288 -1.982 18.550 1.00 83.69 98 GLY A C 1
ATOM 744 O O . GLY A 1 98 ? -10.340 -3.183 18.288 1.00 83.69 98 GLY A O 1
ATOM 745 N N . PHE A 1 99 ? -10.993 -1.076 17.875 1.00 83.00 99 PHE A N 1
ATOM 746 C CA . PHE A 1 99 ? -11.881 -1.429 16.763 1.00 83.00 99 PHE A CA 1
ATOM 747 C C . PHE A 1 99 ? -11.107 -1.654 15.450 1.00 83.00 99 PHE A C 1
ATOM 749 O O . PHE A 1 99 ? -9.904 -1.411 15.375 1.00 83.00 99 PHE A O 1
ATOM 756 N N . ASP A 1 100 ? -11.798 -2.135 14.412 1.00 68.19 100 ASP A N 1
ATOM 757 C CA . ASP A 1 100 ? -11.205 -2.643 13.158 1.00 68.19 100 ASP A CA 1
ATOM 758 C C . ASP A 1 100 ? -10.179 -1.711 12.477 1.00 68.19 100 ASP A C 1
ATOM 760 O O . ASP A 1 100 ? -9.199 -2.188 11.908 1.00 68.19 100 ASP A O 1
ATOM 764 N N . GLU A 1 101 ? -10.362 -0.390 12.565 1.00 68.81 101 GLU A N 1
ATOM 765 C CA . GLU A 1 101 ? -9.416 0.615 12.046 1.00 68.81 101 GLU A CA 1
ATOM 766 C C . GLU A 1 101 ? -8.025 0.460 12.678 1.00 68.81 101 GLU A C 1
ATOM 768 O O . GLU A 1 101 ? -7.011 0.455 11.983 1.00 68.81 101 GLU A O 1
ATOM 773 N N . SER A 1 102 ? -7.979 0.273 13.998 1.00 65.25 102 SER A N 1
ATOM 774 C CA . SER A 1 102 ? -6.741 0.125 14.767 1.00 65.25 102 SER A CA 1
ATOM 775 C C . SER A 1 102 ? -5.977 -1.131 14.363 1.00 65.25 102 SER A C 1
ATOM 777 O O . SER A 1 102 ? -4.751 -1.120 14.325 1.00 65.25 102 SER A O 1
ATOM 779 N N . LEU A 1 103 ? -6.699 -2.196 14.000 1.00 65.88 103 LEU A N 1
ATOM 780 C CA . LEU A 1 103 ? -6.108 -3.466 13.572 1.00 65.88 103 LEU A CA 1
ATOM 781 C C . LEU A 1 103 ? -5.395 -3.330 12.239 1.00 65.88 103 LEU A C 1
ATOM 783 O O . LEU A 1 103 ? -4.343 -3.926 12.024 1.00 65.88 103 LEU A O 1
ATOM 787 N N . MET A 1 104 ? -5.987 -2.543 11.349 1.00 69.81 104 MET A N 1
ATOM 788 C CA . MET A 1 104 ? -5.439 -2.271 10.036 1.00 69.81 104 MET A CA 1
ATOM 789 C C . MET A 1 104 ? -4.169 -1.421 10.139 1.00 69.81 104 MET A C 1
ATOM 791 O O . MET A 1 104 ? -3.137 -1.810 9.596 1.00 69.81 104 MET A O 1
ATOM 795 N N . TYR A 1 105 ? -4.209 -0.317 10.894 1.00 68.56 105 TYR A N 1
ATOM 796 C CA . TYR A 1 105 ? -3.025 0.522 11.115 1.00 68.56 105 TYR A CA 1
ATOM 797 C C . TYR A 1 105 ? -1.886 -0.244 11.796 1.00 68.56 105 TYR A C 1
ATOM 799 O O . TYR A 1 105 ? -0.718 -0.059 11.452 1.00 68.56 105 TYR A O 1
ATOM 807 N N . GLU A 1 106 ? -2.212 -1.135 12.734 1.00 69.62 106 GLU A N 1
ATOM 808 C CA . GLU A 1 106 ? -1.229 -1.993 13.394 1.00 69.62 106 GLU A CA 1
ATOM 809 C C . GLU A 1 106 ? -0.624 -3.023 12.426 1.00 69.62 106 GLU A C 1
ATOM 811 O O . GLU A 1 106 ? 0.596 -3.194 12.396 1.00 69.62 106 GLU A O 1
ATOM 816 N N . ALA A 1 107 ? -1.449 -3.655 11.584 1.00 69.25 107 ALA A N 1
ATOM 817 C CA . ALA A 1 107 ? -1.002 -4.639 10.598 1.00 69.25 107 ALA A CA 1
ATOM 818 C C . ALA A 1 107 ? -0.130 -4.038 9.482 1.00 69.25 107 ALA A C 1
ATOM 820 O O . ALA A 1 107 ? 0.692 -4.750 8.903 1.00 69.25 107 ALA A O 1
ATOM 821 N N . TRP A 1 108 ? -0.292 -2.750 9.173 1.00 72.00 108 TRP A N 1
ATOM 822 C CA . TRP A 1 108 ? 0.427 -2.073 8.086 1.00 72.00 108 TRP A CA 1
ATOM 823 C C . TRP A 1 108 ? 1.726 -1.395 8.504 1.00 72.00 108 TRP A C 1
ATOM 825 O O . TRP A 1 108 ? 2.553 -1.080 7.647 1.00 72.00 108 TRP A O 1
ATOM 835 N N . LYS A 1 109 ? 1.941 -1.204 9.810 1.00 69.44 109 LYS A N 1
ATOM 836 C CA . LYS A 1 109 ? 3.025 -0.361 10.322 1.00 69.44 109 LYS A CA 1
ATOM 837 C C . LYS A 1 109 ? 4.424 -0.766 9.864 1.00 69.44 109 LYS A C 1
ATOM 839 O O . LYS A 1 109 ? 5.249 0.112 9.657 1.00 69.44 109 LYS A O 1
ATOM 844 N N . ASN A 1 110 ? 4.675 -2.061 9.677 1.00 71.31 110 ASN A N 1
ATOM 845 C CA . ASN A 1 110 ? 6.013 -2.582 9.381 1.00 71.31 110 ASN A CA 1
ATOM 846 C C . ASN A 1 110 ? 6.038 -3.573 8.207 1.00 71.31 110 ASN A C 1
ATOM 848 O O . ASN A 1 110 ? 6.940 -4.404 8.138 1.00 71.31 110 ASN A O 1
ATOM 852 N N . VAL A 1 111 ? 5.047 -3.538 7.311 1.00 84.44 111 VAL A N 1
ATOM 853 C CA . VAL A 1 111 ? 5.018 -4.454 6.160 1.00 84.44 111 VAL A CA 1
ATOM 854 C C . VAL A 1 111 ? 5.551 -3.744 4.924 1.00 84.44 111 VAL A C 1
ATOM 856 O O . VAL A 1 111 ? 5.022 -2.710 4.512 1.00 84.44 111 VAL A O 1
ATOM 859 N N . SER A 1 112 ? 6.616 -4.304 4.348 1.00 87.62 112 SER A N 1
ATOM 860 C CA . SER A 1 112 ? 7.174 -3.857 3.072 1.00 87.62 112 SER A CA 1
ATOM 861 C C . SER A 1 112 ? 6.224 -4.201 1.928 1.00 87.62 112 SER A C 1
ATOM 863 O O . SER A 1 112 ? 5.681 -5.307 1.878 1.00 87.62 112 SER A O 1
ATOM 865 N N . LEU A 1 113 ? 6.060 -3.288 0.965 1.00 87.38 113 LEU A N 1
ATOM 866 C CA . LEU A 1 113 ? 5.230 -3.546 -0.217 1.00 87.38 113 LEU A CA 1
ATOM 867 C C . LEU A 1 113 ? 5.730 -4.736 -1.047 1.00 87.38 113 LEU A C 1
ATOM 869 O O . LEU A 1 113 ? 4.927 -5.441 -1.657 1.00 87.38 113 LEU A O 1
ATOM 873 N N . LYS A 1 114 ? 7.041 -5.002 -1.030 1.00 89.50 114 LYS A N 1
ATOM 874 C CA . LYS A 1 114 ? 7.660 -6.149 -1.717 1.00 89.50 114 LYS A CA 1
ATOM 875 C C . LYS A 1 114 ? 7.331 -7.492 -1.065 1.00 89.50 114 LYS A C 1
ATOM 877 O O . LYS A 1 114 ? 7.412 -8.527 -1.720 1.00 89.50 114 LYS A O 1
ATOM 882 N N . GLU A 1 115 ? 6.968 -7.482 0.213 1.00 87.94 115 GLU A N 1
ATOM 883 C CA . GLU A 1 115 ? 6.697 -8.682 1.010 1.00 87.94 115 GLU A CA 1
ATOM 884 C C . GLU A 1 115 ? 5.197 -8.946 1.181 1.00 87.94 115 GLU A C 1
ATOM 886 O O . GLU A 1 115 ? 4.801 -9.832 1.940 1.00 87.94 115 GLU A O 1
ATOM 891 N N . LEU A 1 116 ? 4.347 -8.204 0.460 1.00 87.19 116 LEU A N 1
ATOM 892 C CA . LEU A 1 116 ? 2.909 -8.422 0.507 1.00 87.19 116 LEU A CA 1
ATOM 893 C C . LEU A 1 116 ? 2.560 -9.868 0.107 1.00 87.19 116 LEU A C 1
ATOM 895 O O . LEU A 1 116 ? 3.069 -10.395 -0.892 1.00 87.19 116 LEU A O 1
ATOM 899 N N . PRO A 1 117 ? 1.670 -10.535 0.861 1.00 84.00 117 PRO A N 1
ATOM 900 C CA . PRO A 1 117 ? 1.244 -11.880 0.520 1.00 84.00 117 PRO A CA 1
ATOM 901 C C . PRO A 1 117 ? 0.389 -11.854 -0.754 1.00 84.00 117 PRO A C 1
ATOM 903 O O . PRO A 1 117 ? -0.462 -10.987 -0.933 1.00 84.00 117 PRO A O 1
ATOM 906 N N . GLY A 1 118 ? 0.596 -12.837 -1.636 1.00 84.12 118 GLY A N 1
ATOM 907 C CA . GLY A 1 118 ? -0.217 -13.009 -2.846 1.00 84.12 118 GLY A CA 1
ATOM 908 C C . GLY A 1 118 ? 0.191 -12.155 -4.052 1.00 84.12 118 GLY A C 1
ATOM 909 O O . GLY A 1 118 ? -0.585 -12.067 -5.002 1.00 84.12 118 GLY A O 1
ATOM 910 N N . LEU A 1 119 ? 1.386 -11.551 -4.049 1.00 89.62 119 LEU A N 1
ATOM 911 C CA . LEU A 1 119 ? 1.901 -10.838 -5.223 1.00 89.62 119 LEU A CA 1
ATOM 912 C C . LEU A 1 119 ? 2.022 -11.779 -6.441 1.00 89.62 119 LEU A C 1
ATOM 914 O O . LEU A 1 119 ? 2.608 -12.861 -6.317 1.00 89.62 119 LEU A O 1
ATOM 918 N N . PRO A 1 120 ? 1.470 -11.397 -7.609 1.00 91.00 120 PRO A N 1
ATOM 919 C CA . PRO A 1 120 ? 1.448 -12.255 -8.784 1.00 91.00 120 PRO A CA 1
ATOM 920 C C . PRO A 1 120 ? 2.804 -12.293 -9.496 1.00 91.00 120 PRO A C 1
ATOM 922 O O . PRO A 1 120 ? 3.544 -11.310 -9.536 1.00 91.00 120 PRO A O 1
ATOM 925 N N . VAL A 1 121 ? 3.081 -13.438 -10.123 1.00 91.38 121 VAL A N 1
ATOM 926 C CA . VAL A 1 121 ? 4.203 -13.621 -11.050 1.00 91.38 121 VAL A CA 1
ATOM 927 C C . VAL A 1 121 ? 3.630 -14.012 -12.405 1.00 91.38 121 VAL A C 1
ATOM 929 O O . VAL A 1 121 ? 3.042 -15.087 -12.552 1.00 91.38 121 VAL A O 1
ATOM 932 N N . ILE A 1 122 ? 3.768 -13.130 -13.392 1.00 89.25 122 ILE A N 1
ATOM 933 C CA . ILE A 1 122 ? 3.253 -13.354 -14.744 1.00 89.25 122 ILE A CA 1
ATOM 934 C C . ILE A 1 122 ? 4.360 -13.991 -15.576 1.00 89.25 122 ILE A C 1
ATOM 936 O O . ILE A 1 122 ? 5.356 -13.344 -15.889 1.00 89.25 122 ILE A O 1
ATOM 940 N N . LYS A 1 123 ? 4.179 -15.255 -15.956 1.00 87.81 123 LYS A N 1
ATOM 941 C CA . LYS A 1 123 ? 5.143 -16.000 -16.773 1.00 87.81 123 LYS A CA 1
ATOM 942 C C . LYS A 1 123 ? 4.701 -16.028 -18.228 1.00 87.81 123 LYS A C 1
ATOM 944 O O . LYS A 1 123 ? 3.552 -16.367 -18.503 1.00 87.81 123 LYS A O 1
ATOM 949 N N . TYR A 1 124 ? 5.624 -15.741 -19.143 1.00 84.25 124 TYR A N 1
ATOM 950 C CA . TYR A 1 124 ? 5.397 -15.860 -20.581 1.00 84.25 124 TYR A CA 1
ATOM 951 C C . TYR A 1 124 ? 6.130 -17.099 -21.114 1.00 84.25 124 TYR A C 1
ATOM 953 O O . TYR A 1 124 ? 7.356 -17.077 -21.216 1.00 84.25 124 TYR A O 1
ATOM 961 N N . PRO A 1 125 ? 5.415 -18.187 -21.474 1.00 78.00 125 PRO A N 1
ATOM 962 C CA . PRO A 1 125 ? 6.039 -19.425 -21.959 1.00 78.00 125 PRO A CA 1
ATOM 963 C C . PRO A 1 125 ? 6.874 -19.228 -23.231 1.00 78.00 125 PRO A C 1
ATOM 965 O O . PRO A 1 125 ? 7.838 -19.947 -23.465 1.00 78.00 125 PRO A O 1
ATOM 968 N N . GLU A 1 126 ? 6.512 -18.230 -24.037 1.00 79.75 126 GLU A N 1
ATOM 969 C CA . GLU A 1 126 ? 7.190 -17.840 -25.278 1.00 79.75 126 GLU A CA 1
ATOM 970 C C . GLU A 1 126 ? 8.461 -16.993 -25.042 1.00 79.75 126 GLU A C 1
ATOM 972 O O . GLU A 1 126 ? 9.141 -16.597 -25.991 1.00 79.75 126 GLU A O 1
ATOM 977 N N . GLY A 1 127 ? 8.802 -16.717 -23.778 1.00 84.81 127 GLY A N 1
ATOM 978 C CA . GLY A 1 127 ? 10.018 -16.020 -23.370 1.00 84.81 127 GLY A CA 1
ATOM 979 C C . GLY A 1 127 ? 9.964 -14.494 -23.502 1.00 84.81 127 GLY A C 1
ATOM 980 O O . GLY A 1 127 ? 8.914 -13.878 -23.697 1.00 84.81 127 GLY A O 1
ATOM 981 N N . VAL A 1 128 ? 11.143 -13.872 -23.391 1.00 86.12 128 VAL A N 1
ATOM 982 C CA . VAL A 1 128 ? 11.329 -12.409 -23.303 1.00 86.12 128 VAL A CA 1
ATOM 983 C C . VAL A 1 128 ? 10.753 -11.665 -24.513 1.00 86.12 128 VAL A C 1
ATOM 985 O O . VAL A 1 128 ? 10.199 -10.579 -24.367 1.00 86.12 128 VAL A O 1
ATOM 988 N N . ALA A 1 129 ? 10.834 -12.246 -25.713 1.00 85.69 129 ALA A N 1
ATOM 989 C CA . ALA A 1 129 ? 10.360 -11.602 -26.936 1.00 85.69 129 ALA A CA 1
ATOM 990 C C . ALA A 1 129 ? 8.834 -11.405 -26.954 1.00 85.69 129 ALA A C 1
ATOM 992 O O . ALA A 1 129 ? 8.356 -10.355 -27.388 1.00 85.69 129 ALA A O 1
ATOM 993 N N . ALA A 1 130 ? 8.070 -12.388 -26.470 1.00 87.38 130 ALA A N 1
ATOM 994 C CA . ALA A 1 130 ? 6.615 -12.289 -26.372 1.00 87.38 130 ALA A CA 1
ATOM 995 C C . ALA A 1 130 ? 6.194 -11.310 -25.272 1.00 87.38 130 ALA A C 1
ATOM 997 O O . ALA A 1 130 ? 5.335 -10.457 -25.496 1.00 87.38 130 ALA A O 1
ATOM 998 N N . LEU A 1 131 ? 6.869 -11.367 -24.123 1.00 90.19 131 LEU A N 1
ATOM 999 C CA . LEU A 1 131 ? 6.661 -10.424 -23.029 1.00 90.19 131 LEU A CA 1
ATOM 1000 C C . LEU A 1 131 ? 6.927 -8.972 -23.472 1.00 90.19 131 LEU A C 1
ATOM 1002 O O . LEU A 1 131 ? 6.118 -8.083 -23.219 1.00 90.19 131 LEU A O 1
ATOM 1006 N N . ALA A 1 132 ? 8.010 -8.728 -24.211 1.00 88.44 132 ALA A N 1
ATOM 1007 C CA . ALA A 1 132 ? 8.316 -7.402 -24.741 1.00 88.44 132 ALA A CA 1
ATOM 1008 C C . ALA A 1 132 ? 7.276 -6.908 -25.767 1.00 88.44 132 ALA A C 1
ATOM 1010 O O . ALA A 1 132 ? 6.966 -5.719 -25.787 1.00 88.44 132 ALA A O 1
ATOM 1011 N N . ARG A 1 133 ? 6.698 -7.797 -26.593 1.00 88.25 133 ARG A N 1
ATOM 1012 C CA . ARG A 1 133 ? 5.573 -7.442 -27.484 1.00 88.25 133 ARG A CA 1
ATOM 1013 C C . ARG A 1 133 ? 4.331 -7.044 -26.689 1.00 88.25 133 ARG A C 1
ATOM 1015 O O . ARG A 1 133 ? 3.732 -6.020 -26.998 1.00 88.25 133 ARG A O 1
ATOM 1022 N N . HIS A 1 134 ? 3.994 -7.789 -25.637 1.00 90.75 134 HIS A N 1
ATOM 1023 C CA . HIS A 1 134 ? 2.893 -7.419 -24.749 1.00 90.75 134 HIS A CA 1
ATOM 1024 C C . HIS A 1 134 ? 3.111 -6.028 -24.129 1.00 90.75 134 HIS A C 1
ATOM 1026 O O . HIS A 1 134 ? 2.210 -5.192 -24.147 1.00 90.75 134 HIS A O 1
ATOM 1032 N N . LEU A 1 135 ? 4.324 -5.733 -23.648 1.00 90.62 135 LEU A N 1
ATOM 1033 C CA . LEU A 1 135 ? 4.642 -4.411 -23.100 1.00 90.62 135 LEU A CA 1
ATOM 1034 C C . LEU A 1 135 ? 4.536 -3.281 -24.136 1.00 90.62 135 LEU A C 1
ATOM 1036 O O . LEU A 1 135 ? 4.129 -2.176 -23.783 1.00 90.62 135 LEU A O 1
ATOM 1040 N N . GLU A 1 136 ? 4.845 -3.536 -25.409 1.00 89.88 136 GLU A N 1
ATOM 1041 C CA . GLU A 1 136 ? 4.619 -2.564 -26.487 1.00 89.88 136 GLU A CA 1
ATOM 1042 C C . GLU A 1 136 ? 3.132 -2.305 -26.747 1.00 89.88 136 GLU A C 1
ATOM 1044 O O . GLU A 1 136 ? 2.740 -1.156 -26.961 1.00 89.88 136 GLU A O 1
ATOM 1049 N N . GLU A 1 137 ? 2.293 -3.341 -26.717 1.00 90.25 137 GLU A N 1
ATOM 1050 C CA . GLU A 1 137 ? 0.838 -3.189 -26.839 1.00 90.25 137 GLU A CA 1
ATOM 1051 C C . GLU A 1 137 ? 0.270 -2.372 -25.672 1.00 90.25 137 GLU A C 1
ATOM 1053 O O . GLU A 1 137 ? -0.557 -1.480 -25.879 1.00 90.25 137 GLU A O 1
ATOM 1058 N N . VAL A 1 138 ? 0.764 -2.618 -24.454 1.00 91.56 138 VAL A N 1
ATOM 1059 C CA . VAL A 1 138 ? 0.408 -1.844 -23.256 1.00 91.56 138 VAL A CA 1
ATOM 1060 C C . VAL A 1 138 ? 0.881 -0.392 -23.376 1.00 91.56 138 VAL A C 1
ATOM 1062 O O . VAL A 1 138 ? 0.100 0.524 -23.121 1.00 91.56 138 VAL A O 1
ATOM 1065 N N . MET A 1 139 ? 2.117 -0.152 -23.835 1.00 91.12 139 MET A N 1
ATOM 1066 C CA . MET A 1 139 ? 2.649 1.195 -24.105 1.00 91.12 139 MET A CA 1
ATOM 1067 C C . MET A 1 139 ? 1.773 1.968 -25.105 1.00 91.12 139 MET A C 1
ATOM 1069 O O . MET A 1 139 ? 1.614 3.183 -24.996 1.00 91.12 139 MET A O 1
ATOM 1073 N N . ARG A 1 140 ? 1.190 1.264 -26.083 1.00 88.62 140 ARG A N 1
ATOM 1074 C CA . ARG A 1 140 ? 0.313 1.828 -27.122 1.00 88.62 140 ARG A CA 1
ATOM 1075 C C . ARG A 1 140 ? -1.162 1.885 -26.720 1.00 88.62 140 ARG A C 1
ATOM 1077 O O . ARG A 1 140 ? -1.988 2.235 -27.560 1.00 88.62 140 ARG A O 1
ATOM 1084 N N . TYR A 1 141 ? -1.500 1.553 -25.472 1.00 87.44 141 TYR A N 1
ATOM 1085 C CA . TYR A 1 141 ? -2.879 1.479 -24.973 1.00 87.44 141 TYR A CA 1
ATOM 1086 C C . TYR A 1 141 ? -3.782 0.514 -25.765 1.00 87.44 141 TYR A C 1
ATOM 1088 O O . TYR A 1 141 ? -4.999 0.689 -25.799 1.00 87.44 141 TYR A O 1
ATOM 1096 N N . GLN A 1 142 ? -3.203 -0.504 -26.408 1.00 88.25 142 GLN A N 1
ATOM 1097 C CA . GLN A 1 142 ? -3.950 -1.526 -27.152 1.00 88.25 142 GLN A CA 1
ATOM 1098 C C . GLN A 1 142 ? -4.467 -2.632 -26.229 1.00 88.25 142 GLN A C 1
ATOM 1100 O O . GLN A 1 142 ? -5.554 -3.160 -26.454 1.00 88.25 142 GLN A O 1
ATOM 1105 N N . THR A 1 143 ? -3.717 -2.927 -25.166 1.00 89.69 143 THR A N 1
ATOM 1106 C CA . THR A 1 143 ? -4.042 -3.980 -24.202 1.00 89.69 143 THR A CA 1
ATOM 1107 C C . THR A 1 143 ? -4.155 -3.378 -22.797 1.00 89.69 143 THR A C 1
ATOM 1109 O O . THR A 1 143 ? -3.229 -2.690 -22.356 1.00 89.69 143 THR A O 1
ATOM 1112 N N . PRO A 1 144 ? -5.270 -3.594 -22.070 1.00 88.12 144 PRO A N 1
ATOM 1113 C CA . PRO A 1 144 ? -5.388 -3.145 -20.690 1.00 88.12 144 PRO A CA 1
ATOM 1114 C C . PRO A 1 144 ? -4.481 -3.984 -19.782 1.00 88.12 144 PRO A C 1
ATOM 1116 O O . PRO A 1 144 ? -4.509 -5.211 -19.828 1.00 88.12 144 PRO A O 1
ATOM 1119 N N . ALA A 1 145 ? -3.705 -3.314 -18.933 1.00 91.00 145 ALA A N 1
ATOM 1120 C CA . ALA A 1 145 ? -2.830 -3.947 -17.953 1.00 91.00 145 ALA A CA 1
ATOM 1121 C C . ALA A 1 145 ? -2.854 -3.208 -16.608 1.00 91.00 145 ALA A C 1
ATOM 1123 O O . ALA A 1 145 ? -3.311 -2.065 -16.503 1.00 91.00 145 ALA A O 1
ATOM 1124 N N . ASP A 1 146 ? -2.309 -3.862 -15.587 1.00 92.25 146 ASP A N 1
ATOM 1125 C CA . ASP A 1 146 ? -2.127 -3.347 -14.223 1.00 92.25 146 ASP A CA 1
ATOM 1126 C C . ASP A 1 146 ? -1.049 -2.253 -14.114 1.00 92.25 146 ASP A C 1
ATOM 1128 O O . ASP A 1 146 ? -0.868 -1.640 -13.062 1.00 92.25 146 ASP A O 1
ATOM 1132 N N . TYR A 1 147 ? -0.322 -2.006 -15.199 1.00 93.50 147 TYR A N 1
ATOM 1133 C CA . TYR A 1 147 ? 0.844 -1.136 -15.276 1.00 93.50 147 TYR A CA 1
ATOM 1134 C C . TYR A 1 147 ? 0.813 -0.286 -16.550 1.00 93.50 147 TYR A C 1
ATOM 1136 O O . TYR A 1 147 ? 0.063 -0.567 -17.486 1.00 93.50 147 TYR A O 1
ATOM 1144 N N . HIS A 1 148 ? 1.639 0.758 -16.581 1.00 92.81 148 HIS A N 1
ATOM 1145 C CA . HIS A 1 148 ? 1.957 1.509 -17.793 1.00 92.81 148 HIS A CA 1
ATOM 1146 C C . HIS A 1 148 ? 3.432 1.354 -18.140 1.00 92.81 148 HIS A C 1
ATOM 1148 O O . HIS A 1 148 ? 4.276 1.155 -17.271 1.00 92.81 148 HIS A O 1
ATOM 1154 N N . VAL A 1 149 ? 3.739 1.497 -19.423 1.00 92.50 149 VAL A N 1
ATOM 1155 C CA . VAL A 1 149 ? 5.106 1.472 -19.938 1.00 92.50 149 VAL A CA 1
ATOM 1156 C C . VAL A 1 149 ? 5.348 2.797 -20.640 1.00 92.50 149 VAL A C 1
ATOM 1158 O O . VAL A 1 149 ? 4.588 3.178 -21.527 1.00 92.50 149 VAL A O 1
ATOM 1161 N N . PHE A 1 150 ? 6.378 3.521 -20.218 1.00 91.00 150 PHE A N 1
ATOM 1162 C CA . PHE A 1 150 ? 6.817 4.757 -20.859 1.00 91.00 150 PHE A CA 1
ATOM 1163 C C . PHE A 1 150 ? 8.301 4.993 -20.593 1.00 91.00 150 PHE A C 1
ATOM 1165 O O . PHE A 1 150 ? 8.862 4.475 -19.626 1.00 91.00 150 PHE A O 1
ATOM 1172 N N . ARG A 1 151 ? 8.930 5.770 -21.475 1.00 91.31 151 ARG A N 1
ATOM 1173 C CA . ARG A 1 151 ? 10.355 6.098 -21.410 1.00 91.31 151 ARG A CA 1
ATOM 1174 C C . ARG A 1 151 ? 10.655 7.047 -20.255 1.00 91.31 151 ARG A C 1
ATOM 1176 O O . ARG A 1 151 ? 9.966 8.055 -20.101 1.00 91.31 151 ARG A O 1
ATOM 1183 N N . ILE A 1 152 ? 11.721 6.765 -19.515 1.00 89.94 152 ILE A N 1
ATOM 1184 C CA . ILE A 1 152 ? 12.265 7.641 -18.471 1.00 89.94 152 ILE A CA 1
ATOM 1185 C C . ILE A 1 152 ? 13.763 7.795 -18.704 1.00 89.94 152 ILE A C 1
ATOM 1187 O O . ILE A 1 152 ? 14.446 6.805 -18.948 1.00 89.94 152 ILE A O 1
ATOM 1191 N N . GLN A 1 153 ? 14.270 9.023 -18.633 1.00 88.12 153 GLN A N 1
ATOM 1192 C CA . GLN A 1 153 ? 15.708 9.283 -18.586 1.00 88.12 153 GLN A CA 1
ATOM 1193 C C . GLN A 1 153 ? 16.167 9.228 -17.131 1.00 88.12 153 GLN A C 1
ATOM 1195 O O . GLN A 1 153 ? 15.619 9.950 -16.298 1.00 88.12 153 GLN A O 1
ATOM 1200 N N . VAL A 1 154 ? 17.123 8.354 -16.826 1.00 85.38 154 VAL A N 1
ATOM 1201 C CA . VAL A 1 154 ? 17.608 8.136 -15.452 1.00 85.38 154 VAL A CA 1
ATOM 1202 C C . VAL A 1 154 ? 18.886 8.921 -15.195 1.00 85.38 154 VAL A C 1
ATOM 1204 O O . VAL A 1 154 ? 19.030 9.532 -14.139 1.00 85.38 154 VAL A O 1
ATOM 1207 N N . ALA A 1 155 ? 19.782 8.947 -16.179 1.00 83.00 155 ALA A N 1
ATOM 1208 C CA . ALA A 1 155 ? 21.044 9.660 -16.106 1.00 83.00 155 ALA A CA 1
ATOM 1209 C C . ALA A 1 155 ? 21.362 10.338 -17.441 1.00 83.00 155 ALA A C 1
ATOM 1211 O O . ALA A 1 155 ? 20.819 9.989 -18.494 1.00 83.00 155 ALA A O 1
ATOM 1212 N N . SER A 1 156 ? 22.234 11.337 -17.375 1.00 82.81 156 SER A N 1
ATOM 1213 C CA . SER A 1 156 ? 22.858 11.946 -18.543 1.00 82.81 156 SER A CA 1
ATOM 1214 C C . SER A 1 156 ? 24.275 12.338 -18.173 1.00 82.81 156 SER A C 1
ATOM 1216 O O . SER A 1 156 ? 24.468 13.236 -17.352 1.00 82.81 156 SER A O 1
ATOM 1218 N N . GLU A 1 157 ? 25.261 11.654 -18.743 1.00 81.31 157 GLU A N 1
ATOM 1219 C CA . GLU A 1 157 ? 26.666 12.028 -18.589 1.00 81.31 157 GLU A CA 1
ATOM 1220 C C . GLU A 1 157 ? 27.153 12.744 -19.847 1.00 81.31 157 GLU A C 1
ATOM 1222 O O . GLU A 1 157 ? 26.817 12.362 -20.964 1.00 81.31 157 GLU A O 1
ATOM 1227 N N . THR A 1 158 ? 27.939 13.809 -19.686 1.00 80.75 158 THR A N 1
ATOM 1228 C CA . THR A 1 158 ? 28.535 14.537 -20.815 1.00 80.75 158 THR A CA 1
ATOM 1229 C C . THR A 1 158 ? 30.040 14.317 -20.819 1.00 80.75 158 THR A C 1
ATOM 1231 O O . THR A 1 158 ? 30.717 14.654 -19.848 1.00 80.75 158 THR A O 1
ATOM 1234 N N . LEU A 1 159 ? 30.567 13.780 -21.918 1.00 78.31 159 LEU A N 1
ATOM 1235 C CA . LEU A 1 159 ? 31.998 13.575 -22.135 1.00 78.31 159 LEU A CA 1
ATOM 1236 C C . LEU A 1 159 ? 32.396 14.260 -23.443 1.00 78.31 159 LEU A C 1
ATOM 1238 O O . LEU A 1 159 ? 31.796 13.975 -24.476 1.00 78.31 159 LEU A O 1
ATOM 1242 N N . GLU A 1 160 ? 33.392 15.151 -23.396 1.00 72.31 160 GLU A N 1
ATOM 1243 C CA . GLU A 1 160 ? 33.957 15.823 -24.584 1.00 72.31 160 GLU A CA 1
ATOM 1244 C C . GLU A 1 160 ? 32.873 16.382 -25.534 1.00 72.31 160 GLU A C 1
ATOM 1246 O O . GLU A 1 160 ? 32.871 16.113 -26.730 1.00 72.31 160 GLU A O 1
ATOM 1251 N N . GLU A 1 161 ? 31.906 17.122 -24.974 1.00 76.75 161 GLU A N 1
ATOM 1252 C CA . GLU A 1 161 ? 30.761 17.732 -25.685 1.00 76.75 161 GLU A CA 1
ATOM 1253 C C . GLU A 1 161 ? 29.705 16.750 -26.238 1.00 76.75 161 GLU A C 1
ATOM 1255 O O . GLU A 1 161 ? 28.720 17.180 -26.839 1.00 76.75 161 GLU A O 1
ATOM 1260 N N . THR A 1 162 ? 29.845 15.445 -25.988 1.00 77.75 162 THR A N 1
ATOM 1261 C CA . THR A 1 162 ? 28.849 14.423 -26.346 1.00 77.75 162 THR A CA 1
ATOM 1262 C C . THR A 1 162 ? 28.045 13.994 -25.118 1.00 77.75 162 THR A C 1
ATOM 1264 O O . THR A 1 162 ? 28.614 13.617 -24.093 1.00 77.75 162 THR A O 1
ATOM 1267 N N . GLU A 1 163 ? 26.716 14.033 -25.222 1.00 79.75 163 GLU A N 1
ATOM 1268 C CA . GLU A 1 163 ? 25.799 13.592 -24.169 1.00 79.75 163 GLU A CA 1
ATOM 1269 C C . GLU A 1 163 ? 25.460 12.099 -24.323 1.00 79.75 163 GLU A C 1
ATOM 1271 O O . GLU A 1 163 ? 25.070 11.643 -25.401 1.00 79.75 163 GLU A O 1
ATOM 1276 N N . TYR A 1 164 ? 25.588 11.350 -23.229 1.00 79.69 164 TYR A N 1
ATOM 1277 C CA . TYR A 1 164 ? 25.281 9.927 -23.106 1.00 79.69 164 TYR A CA 1
ATOM 1278 C C . TYR A 1 164 ? 24.098 9.748 -22.146 1.00 79.69 164 TYR A C 1
ATOM 1280 O O . TYR A 1 164 ? 24.290 9.557 -20.942 1.00 79.69 164 TYR A O 1
ATOM 1288 N N . PRO A 1 165 ? 22.861 9.862 -22.655 1.00 81.81 165 PRO A N 1
ATOM 1289 C CA . PRO A 1 165 ? 21.671 9.686 -21.841 1.00 81.81 165 PRO A CA 1
ATOM 1290 C C . PRO A 1 165 ? 21.323 8.204 -21.644 1.00 81.81 165 PRO A C 1
ATOM 1292 O O . PRO A 1 165 ? 21.243 7.431 -22.601 1.00 81.81 165 PRO A O 1
ATOM 1295 N N . GLU A 1 166 ? 21.024 7.832 -20.403 1.00 84.25 166 GLU A N 1
ATOM 1296 C CA . GLU A 1 166 ? 20.560 6.495 -20.031 1.00 84.25 166 GLU A CA 1
ATOM 1297 C C . GLU A 1 166 ? 19.038 6.477 -19.884 1.00 84.25 166 GLU A C 1
ATOM 1299 O O . GLU A 1 166 ? 18.449 7.314 -19.187 1.00 84.25 166 GLU A O 1
ATOM 1304 N N . PHE A 1 167 ? 18.386 5.505 -20.525 1.00 87.06 167 PHE A N 1
ATOM 1305 C CA . PHE A 1 167 ? 16.930 5.402 -20.543 1.00 87.06 167 PHE A CA 1
ATOM 1306 C C . PHE A 1 167 ? 16.429 4.062 -20.019 1.00 87.06 167 PHE A C 1
ATOM 1308 O O . PHE A 1 167 ? 16.881 3.006 -20.453 1.00 87.06 167 PHE A O 1
ATOM 1315 N N . ILE A 1 168 ? 15.386 4.123 -19.194 1.00 89.88 168 ILE A N 1
ATOM 1316 C CA . ILE A 1 168 ? 14.470 3.004 -18.967 1.00 89.88 168 ILE A CA 1
ATOM 1317 C C . ILE A 1 168 ? 13.356 3.083 -20.010 1.00 89.88 168 ILE A C 1
ATOM 1319 O O . ILE A 1 168 ? 12.872 4.168 -20.347 1.00 89.88 168 ILE A O 1
ATOM 1323 N N . ASN A 1 169 ? 12.944 1.921 -20.509 1.00 91.69 169 ASN A N 1
ATOM 1324 C CA . ASN A 1 169 ? 12.044 1.737 -21.641 1.00 91.69 169 ASN A CA 1
ATOM 1325 C C . ASN A 1 169 ? 12.496 2.560 -22.857 1.00 91.69 169 ASN A C 1
ATOM 1327 O O . ASN A 1 169 ? 11.765 3.449 -23.306 1.00 91.69 169 ASN A O 1
ATOM 1331 N N . PRO A 1 170 ? 13.712 2.319 -23.381 1.00 88.62 170 PRO A N 1
ATOM 1332 C CA . PRO A 1 170 ? 14.203 3.040 -24.541 1.00 88.62 170 PRO A CA 1
ATOM 1333 C C . PRO A 1 170 ? 13.316 2.764 -25.754 1.00 88.62 170 PRO A C 1
ATOM 1335 O O . PRO A 1 170 ? 12.930 1.627 -26.030 1.00 88.62 170 PRO A O 1
ATOM 1338 N N . ILE A 1 171 ? 12.995 3.830 -26.485 1.00 87.75 171 ILE A N 1
ATOM 1339 C CA . ILE A 1 171 ? 12.083 3.788 -27.627 1.00 87.75 171 ILE A CA 1
ATOM 1340 C C . ILE A 1 171 ? 12.872 4.091 -28.897 1.00 87.75 171 ILE A C 1
ATOM 1342 O O . ILE A 1 171 ? 13.503 5.144 -29.002 1.00 87.75 171 ILE A O 1
ATOM 1346 N N . GLY A 1 172 ? 12.790 3.180 -29.863 1.00 82.81 172 GLY A N 1
ATOM 1347 C CA . GLY A 1 172 ? 13.246 3.374 -31.234 1.00 82.81 172 GLY A CA 1
ATOM 1348 C C . GLY A 1 172 ? 12.085 3.675 -32.182 1.00 82.81 172 GLY A C 1
ATOM 1349 O O . GLY A 1 172 ? 10.919 3.403 -31.882 1.00 82.81 172 GLY A O 1
ATOM 1350 N N . SER A 1 173 ? 12.407 4.234 -33.347 1.00 76.38 173 SER A N 1
ATOM 1351 C CA . SER A 1 173 ? 11.467 4.352 -34.463 1.00 76.38 173 SER A CA 1
ATOM 1352 C C . SER A 1 173 ? 11.796 3.289 -35.502 1.00 76.38 173 SER A C 1
ATOM 1354 O O . SER A 1 173 ? 12.892 3.298 -36.053 1.00 76.38 173 SER A O 1
ATOM 1356 N N . ASP A 1 174 ? 10.837 2.414 -35.800 1.00 64.00 174 ASP A N 1
ATOM 1357 C CA . ASP A 1 174 ? 10.938 1.428 -36.888 1.00 64.00 174 ASP A CA 1
ATOM 1358 C C . ASP A 1 174 ? 10.347 1.984 -38.207 1.00 64.00 174 ASP A C 1
ATOM 1360 O O . ASP A 1 174 ? 9.750 1.284 -39.022 1.00 64.00 174 ASP A O 1
ATOM 1364 N N . GLY A 1 175 ? 10.371 3.312 -38.376 1.00 61.62 175 GLY A N 1
ATOM 1365 C CA . GLY A 1 175 ? 9.863 4.015 -39.563 1.00 61.62 175 GLY A CA 1
ATOM 1366 C C . GLY A 1 175 ? 8.333 4.121 -39.691 1.00 61.62 175 GLY A C 1
ATOM 1367 O O . GLY A 1 175 ? 7.858 4.959 -40.454 1.00 61.62 175 GLY A O 1
ATOM 1368 N N . LYS A 1 176 ? 7.546 3.330 -38.944 1.00 64.94 176 LYS A N 1
ATOM 1369 C CA . LYS A 1 176 ? 6.062 3.384 -38.942 1.00 64.94 176 LYS A CA 1
ATOM 1370 C C . LYS A 1 176 ? 5.435 3.634 -37.571 1.00 64.94 176 LYS A C 1
ATOM 1372 O O . LYS A 1 176 ? 4.376 4.247 -37.486 1.00 64.94 176 LYS A O 1
ATOM 1377 N N . THR A 1 177 ? 6.072 3.163 -36.503 1.00 74.06 177 THR A N 1
ATOM 1378 C CA . THR A 1 177 ? 5.581 3.274 -35.121 1.00 74.06 177 THR A CA 1
ATOM 1379 C C . THR A 1 177 ? 6.747 3.299 -34.141 1.00 74.06 177 THR A C 1
ATOM 1381 O O . THR A 1 177 ? 7.795 2.714 -34.412 1.00 74.06 177 THR A O 1
ATOM 1384 N N . TYR A 1 178 ? 6.533 3.912 -32.978 1.00 78.81 178 TYR A N 1
ATOM 1385 C CA . TYR A 1 178 ? 7.442 3.826 -31.837 1.00 78.81 178 TYR A CA 1
ATOM 1386 C C . TYR A 1 178 ? 7.403 2.421 -31.220 1.00 78.81 178 TYR A C 1
ATOM 1388 O O . TYR A 1 178 ? 6.318 1.896 -30.937 1.00 78.81 178 TYR A O 1
ATOM 1396 N N . ALA A 1 179 ? 8.567 1.804 -31.032 1.00 85.19 179 ALA A N 1
ATOM 1397 C CA . ALA A 1 179 ? 8.726 0.454 -30.484 1.00 85.19 179 ALA A CA 1
ATOM 1398 C C . ALA A 1 179 ? 9.798 0.439 -29.387 1.00 85.19 179 ALA A C 1
ATOM 1400 O O . ALA A 1 179 ? 10.701 1.279 -29.391 1.00 85.19 179 ALA A O 1
ATOM 1401 N N . LEU A 1 180 ? 9.692 -0.499 -28.445 1.00 86.69 180 LEU A N 1
ATOM 1402 C CA . LEU A 1 180 ? 10.694 -0.647 -27.393 1.00 86.69 180 LEU A CA 1
ATOM 1403 C C . LEU A 1 180 ? 11.956 -1.264 -27.999 1.00 86.69 180 LEU A C 1
ATOM 1405 O O . LEU A 1 180 ? 11.880 -2.218 -28.778 1.00 86.69 180 LEU A O 1
ATOM 1409 N N . LEU A 1 181 ? 13.129 -0.759 -27.618 1.00 85.69 181 LEU A N 1
ATOM 1410 C CA . LEU A 1 181 ? 14.386 -1.423 -27.950 1.00 85.69 181 LEU A CA 1
ATOM 1411 C C . LEU A 1 181 ? 14.499 -2.684 -27.081 1.00 85.69 181 LEU A C 1
ATOM 1413 O O . LEU A 1 181 ? 15.007 -2.653 -25.964 1.00 85.69 181 LEU A O 1
ATOM 1417 N N . LYS A 1 182 ? 13.956 -3.794 -27.582 1.00 82.50 182 LYS A N 1
ATOM 1418 C CA . LYS A 1 182 ? 13.842 -5.077 -26.866 1.00 82.50 182 LYS A CA 1
ATOM 1419 C C . LYS A 1 182 ? 14.891 -6.113 -27.258 1.00 82.50 182 LYS A C 1
ATOM 1421 O O . LYS A 1 182 ? 15.065 -7.101 -26.551 1.00 82.50 182 LYS A O 1
ATOM 1426 N N . GLU A 1 183 ? 15.568 -5.904 -28.381 1.00 84.94 183 GLU A N 1
ATOM 1427 C CA . GLU A 1 183 ? 16.596 -6.810 -28.892 1.00 84.94 183 GLU A CA 1
ATOM 1428 C C . GLU A 1 183 ? 17.933 -6.607 -28.174 1.00 84.94 183 GLU A C 1
ATOM 1430 O O . GLU A 1 183 ? 18.213 -5.528 -27.642 1.00 84.94 183 GLU A O 1
ATOM 1435 N N . ALA A 1 184 ? 18.760 -7.656 -28.171 1.00 85.50 184 ALA A N 1
ATOM 1436 C CA . ALA A 1 184 ? 20.129 -7.567 -27.685 1.00 85.50 184 ALA A CA 1
ATOM 1437 C C . ALA A 1 184 ? 20.904 -6.557 -28.539 1.00 85.50 184 ALA A C 1
ATOM 1439 O O . ALA A 1 184 ? 20.877 -6.621 -29.770 1.00 85.50 184 ALA A O 1
ATOM 1440 N N . ARG A 1 185 ? 21.590 -5.622 -27.886 1.00 83.81 185 ARG A N 1
ATOM 1441 C CA . ARG A 1 185 ? 22.277 -4.514 -28.558 1.00 83.81 185 ARG A CA 1
ATOM 1442 C C . ARG A 1 185 ? 23.591 -4.185 -27.866 1.00 83.81 185 ARG A C 1
ATOM 1444 O O . ARG A 1 185 ? 23.883 -4.691 -26.785 1.00 83.81 185 ARG A O 1
ATOM 1451 N N . THR A 1 186 ? 24.385 -3.344 -28.509 1.00 84.56 186 THR A N 1
ATOM 1452 C CA . THR A 1 186 ? 25.564 -2.740 -27.890 1.00 84.56 186 THR A CA 1
ATOM 1453 C C . THR A 1 186 ? 25.211 -1.306 -27.524 1.00 84.56 186 THR A C 1
ATOM 1455 O O . THR A 1 186 ? 24.807 -0.543 -28.400 1.00 84.56 186 THR A O 1
ATOM 1458 N N . GLU A 1 187 ? 25.339 -0.952 -26.249 1.00 79.88 187 GLU A N 1
ATOM 1459 C CA . GLU A 1 187 ? 25.160 0.417 -25.763 1.00 79.88 187 GLU A CA 1
ATOM 1460 C C . GLU A 1 187 ? 26.514 1.028 -25.409 1.00 79.88 187 GLU A C 1
ATOM 1462 O O . GLU A 1 187 ? 27.387 0.352 -24.866 1.00 79.88 187 GLU A O 1
ATOM 1467 N N . ARG A 1 188 ? 26.687 2.314 -25.730 1.00 76.31 188 ARG A N 1
ATOM 1468 C CA . ARG A 1 188 ? 27.833 3.105 -25.277 1.00 76.31 188 ARG A CA 1
ATOM 1469 C C . ARG A 1 188 ? 27.482 3.758 -23.961 1.00 76.31 188 ARG A C 1
ATOM 1471 O O . ARG A 1 188 ? 26.627 4.639 -23.939 1.00 76.31 188 ARG A O 1
ATOM 1478 N N . VAL A 1 189 ? 28.154 3.331 -22.902 1.00 77.88 189 VAL A N 1
ATOM 1479 C CA . VAL A 1 189 ? 27.959 3.855 -21.549 1.00 77.88 189 VAL A CA 1
ATOM 1480 C C . VAL A 1 189 ? 29.270 4.461 -21.075 1.00 77.88 189 VAL A C 1
ATOM 1482 O O . VAL A 1 189 ? 30.350 3.957 -21.397 1.00 77.88 189 VAL A O 1
ATOM 1485 N N . VAL A 1 190 ? 29.188 5.558 -20.331 1.00 76.44 190 VAL A N 1
ATOM 1486 C CA . VAL A 1 190 ? 30.361 6.154 -19.700 1.00 76.44 190 VAL A CA 1
ATOM 1487 C C . VAL A 1 190 ? 30.600 5.432 -18.378 1.00 76.44 190 VAL A C 1
ATOM 1489 O O . VAL A 1 190 ? 29.768 5.450 -17.480 1.00 76.44 190 VAL A O 1
ATOM 1492 N N . ILE A 1 191 ? 31.738 4.752 -18.260 1.00 74.50 191 ILE A N 1
ATOM 1493 C CA . ILE A 1 191 ? 32.149 4.077 -17.027 1.00 74.50 191 ILE A CA 1
ATOM 1494 C C . ILE A 1 191 ? 33.476 4.692 -16.606 1.00 74.50 191 ILE A C 1
ATOM 1496 O O . ILE A 1 191 ? 34.457 4.648 -17.346 1.00 74.50 191 ILE A O 1
ATOM 1500 N N . SER A 1 192 ? 33.507 5.298 -15.417 1.00 73.50 192 SER A N 1
ATOM 1501 C CA . SER A 1 192 ? 34.718 5.926 -14.862 1.00 73.50 192 SER A CA 1
ATOM 1502 C C . SER A 1 192 ? 35.362 6.975 -15.790 1.00 73.50 192 SER A C 1
ATOM 1504 O O . SER A 1 192 ? 36.586 7.086 -15.847 1.00 73.50 192 SER A O 1
ATOM 1506 N N . GLY A 1 193 ? 34.549 7.748 -16.521 1.00 72.44 193 GLY A N 1
ATOM 1507 C CA . GLY A 1 193 ? 35.026 8.809 -17.419 1.00 72.44 193 GLY A CA 1
ATOM 1508 C C . GLY A 1 193 ? 35.537 8.327 -18.782 1.00 72.44 193 GLY A C 1
ATOM 1509 O O . GLY A 1 193 ? 36.175 9.098 -19.493 1.00 72.44 193 GLY A O 1
ATOM 1510 N N . GLN A 1 194 ? 35.272 7.071 -19.158 1.00 77.81 194 GLN A N 1
ATOM 1511 C CA . GLN A 1 194 ? 35.566 6.531 -20.488 1.00 77.81 194 GLN A CA 1
ATOM 1512 C C . GLN A 1 194 ? 34.298 5.965 -21.130 1.00 77.81 194 GLN A C 1
ATOM 1514 O O . GLN A 1 194 ? 33.531 5.262 -20.475 1.00 77.81 194 GLN A O 1
ATOM 1519 N N . ALA A 1 195 ? 34.090 6.241 -22.419 1.00 78.12 195 ALA A N 1
ATOM 1520 C CA . ALA A 1 195 ? 33.014 5.629 -23.191 1.00 78.12 195 ALA A CA 1
ATOM 1521 C C . ALA A 1 195 ? 33.379 4.175 -23.534 1.00 78.12 195 ALA A C 1
ATOM 1523 O O . ALA A 1 195 ? 34.353 3.924 -24.249 1.00 78.12 195 ALA A O 1
ATOM 1524 N N . VAL A 1 196 ? 32.597 3.222 -23.026 1.00 84.06 196 VAL A N 1
ATOM 1525 C CA . VAL A 1 196 ? 32.802 1.780 -23.215 1.00 84.06 196 VAL A CA 1
ATOM 1526 C C . VAL A 1 196 ? 31.598 1.179 -23.942 1.00 84.06 196 VAL A C 1
ATOM 1528 O O . VAL A 1 196 ? 30.449 1.461 -23.606 1.00 84.06 196 VAL A O 1
ATOM 1531 N N . ASP A 1 197 ? 31.865 0.328 -24.936 1.00 84.00 197 ASP A N 1
ATOM 1532 C CA . ASP A 1 197 ? 30.843 -0.458 -25.634 1.00 84.00 197 ASP A CA 1
ATOM 1533 C C . ASP A 1 197 ? 30.459 -1.686 -24.783 1.00 84.00 197 ASP A C 1
ATOM 1535 O O . ASP A 1 197 ? 31.258 -2.612 -24.603 1.00 84.00 197 ASP A O 1
ATOM 1539 N N . VAL A 1 198 ? 29.224 -1.723 -24.279 1.00 84.75 198 VAL A N 1
ATOM 1540 C CA . VAL A 1 198 ? 28.688 -2.812 -23.446 1.00 84.75 198 VAL A CA 1
ATOM 1541 C C . VAL A 1 198 ? 27.634 -3.595 -24.226 1.00 84.75 198 VAL A C 1
ATOM 1543 O O . VAL A 1 198 ? 26.690 -3.026 -24.771 1.00 84.75 198 VAL A O 1
ATOM 1546 N N . LYS A 1 199 ? 27.773 -4.926 -24.280 1.00 86.81 199 LYS A N 1
ATOM 1547 C CA . LYS A 1 199 ? 26.755 -5.812 -24.868 1.00 86.81 199 LYS A CA 1
ATOM 1548 C C . LYS A 1 199 ? 25.659 -6.088 -23.847 1.00 86.81 199 LYS A C 1
ATOM 1550 O O . LYS A 1 199 ? 25.926 -6.725 -22.829 1.00 86.81 199 LYS A O 1
ATOM 1555 N N . VAL A 1 200 ? 24.438 -5.668 -24.155 1.00 87.44 200 VAL A N 1
ATOM 1556 C CA . VAL A 1 200 ? 23.265 -5.856 -23.298 1.00 87.44 200 VAL A CA 1
ATOM 1557 C C . VAL A 1 200 ? 22.333 -6.939 -23.861 1.00 87.44 200 VAL A C 1
ATOM 1559 O O . VAL A 1 200 ? 22.179 -7.048 -25.085 1.00 87.44 200 VAL A O 1
ATOM 1562 N N . PRO A 1 201 ? 21.731 -7.785 -23.003 1.00 88.25 201 PRO A N 1
ATOM 1563 C CA . PRO A 1 201 ? 20.832 -8.850 -23.439 1.00 88.25 201 PRO A CA 1
ATOM 1564 C C . PRO A 1 201 ? 19.487 -8.304 -23.940 1.00 88.25 201 PRO A C 1
ATOM 1566 O O . PRO A 1 201 ? 19.140 -7.140 -23.746 1.00 88.25 201 PRO A O 1
ATOM 1569 N N . ALA A 1 202 ? 18.697 -9.175 -24.571 1.00 86.81 202 ALA A N 1
ATOM 1570 C CA . ALA A 1 202 ? 17.319 -8.849 -24.920 1.00 86.81 202 ALA A CA 1
ATOM 1571 C C . ALA A 1 202 ? 16.500 -8.548 -23.652 1.00 86.81 202 ALA A C 1
ATOM 1573 O O . ALA A 1 202 ? 16.605 -9.261 -22.653 1.00 86.81 202 ALA A O 1
ATOM 1574 N N . GLY A 1 203 ? 15.683 -7.498 -23.705 1.00 84.12 203 GLY A N 1
ATOM 1575 C CA . GLY A 1 203 ? 14.881 -7.032 -22.572 1.00 84.12 203 GLY A CA 1
ATOM 1576 C C . GLY A 1 203 ? 15.609 -6.146 -21.552 1.00 84.12 203 GLY A C 1
ATOM 1577 O O . GLY A 1 203 ? 14.987 -5.750 -20.568 1.00 84.12 203 GLY A O 1
ATOM 1578 N N . TYR A 1 204 ? 16.884 -5.815 -21.779 1.00 88.69 204 TYR A N 1
ATOM 1579 C CA . TYR A 1 204 ? 17.641 -4.902 -20.919 1.00 88.69 204 TYR A CA 1
ATOM 1580 C C . TYR A 1 204 ? 17.081 -3.472 -20.949 1.00 88.69 204 TYR A C 1
ATOM 1582 O O . TYR A 1 204 ? 16.775 -2.928 -22.020 1.00 88.69 204 TYR A O 1
ATOM 1590 N N . GLY A 1 205 ? 16.965 -2.870 -19.767 1.00 86.81 205 GLY A N 1
ATOM 1591 C CA . GLY A 1 205 ? 16.432 -1.529 -19.558 1.00 86.81 205 GLY A CA 1
ATOM 1592 C C . GLY A 1 205 ? 14.924 -1.420 -19.779 1.00 86.81 205 GLY A C 1
ATOM 1593 O O . GLY A 1 205 ? 14.447 -0.329 -20.082 1.00 86.81 205 GLY A O 1
ATOM 1594 N N . ILE A 1 206 ? 14.163 -2.518 -19.686 1.00 90.69 206 ILE A N 1
ATOM 1595 C CA . ILE A 1 206 ? 12.700 -2.510 -19.833 1.00 90.69 206 ILE A CA 1
ATOM 1596 C C . ILE A 1 206 ? 12.018 -2.845 -18.495 1.00 90.69 206 ILE A C 1
ATOM 1598 O O . ILE A 1 206 ? 12.179 -3.936 -17.934 1.00 90.69 206 ILE A O 1
ATOM 1602 N N . SER A 1 207 ? 11.195 -1.906 -18.020 1.00 92.62 207 SER A N 1
ATOM 1603 C CA . SER A 1 207 ? 10.428 -2.009 -16.776 1.00 92.62 207 SER A CA 1
ATOM 1604 C C . SER A 1 207 ? 9.011 -1.433 -16.900 1.00 92.62 207 SER A C 1
ATOM 1606 O O . SER A 1 207 ? 8.862 -0.251 -17.224 1.00 92.62 207 SER A O 1
ATOM 1608 N N . PRO A 1 208 ? 7.948 -2.216 -16.635 1.00 93.62 208 PRO A N 1
ATOM 1609 C CA . PRO A 1 208 ? 6.599 -1.688 -16.482 1.00 93.62 208 PRO A CA 1
ATOM 1610 C C . PRO A 1 208 ? 6.403 -1.028 -15.108 1.00 93.62 208 PRO A C 1
ATOM 1612 O O . PRO A 1 208 ? 6.876 -1.518 -14.089 1.00 93.62 208 PRO A O 1
ATOM 1615 N N . PHE A 1 209 ? 5.624 0.051 -15.058 1.00 94.44 209 PHE A N 1
ATOM 1616 C CA . PHE A 1 209 ? 5.328 0.787 -13.826 1.00 94.44 209 PHE A CA 1
ATOM 1617 C C . PHE A 1 209 ? 3.906 0.507 -13.345 1.00 94.44 209 PHE A C 1
ATOM 1619 O O . PHE A 1 209 ? 2.935 0.812 -14.045 1.00 94.44 209 PHE A O 1
ATOM 1626 N N . LEU A 1 210 ? 3.766 -0.064 -12.146 1.00 94.31 210 LEU A N 1
ATOM 1627 C CA . LEU A 1 210 ? 2.468 -0.447 -11.584 1.00 94.31 210 LEU A CA 1
ATOM 1628 C C . LEU A 1 210 ? 1.568 0.759 -11.320 1.00 94.31 210 LEU A C 1
ATOM 1630 O O . LEU A 1 210 ? 2.008 1.787 -10.801 1.00 94.31 210 LEU A O 1
ATOM 1634 N N . LYS A 1 211 ? 0.277 0.608 -11.631 1.00 94.25 211 LYS A N 1
ATOM 1635 C CA . LYS A 1 211 ? -0.752 1.601 -11.312 1.00 94.25 211 LYS A CA 1
ATOM 1636 C C . LYS A 1 211 ? -0.982 1.674 -9.807 1.00 94.25 211 LYS A C 1
ATOM 1638 O O . LYS A 1 211 ? -1.092 0.650 -9.131 1.00 94.25 211 LYS A O 1
ATOM 1643 N N . VAL A 1 212 ? -1.159 2.893 -9.300 1.00 93.44 212 VAL A N 1
ATOM 1644 C CA . VAL A 1 212 ? -1.471 3.140 -7.882 1.00 93.44 212 VAL A CA 1
ATOM 1645 C C . VAL A 1 212 ? -2.767 2.438 -7.471 1.00 93.44 212 VAL A C 1
ATOM 1647 O O . VAL A 1 212 ? -2.818 1.826 -6.406 1.00 93.44 212 VAL A O 1
ATOM 1650 N N . SER A 1 213 ? -3.792 2.451 -8.331 1.00 92.88 213 SER A N 1
ATOM 1651 C CA . SER A 1 213 ? -5.056 1.744 -8.085 1.00 92.88 213 SER A CA 1
ATOM 1652 C C . SER A 1 213 ? -4.856 0.260 -7.812 1.00 92.88 213 SER A C 1
ATOM 1654 O O . SER A 1 213 ? -5.429 -0.267 -6.859 1.00 92.88 213 SER A O 1
ATOM 1656 N N . ARG A 1 214 ? -4.001 -0.392 -8.604 1.00 92.44 214 ARG A N 1
ATOM 1657 C CA . ARG A 1 214 ? -3.725 -1.817 -8.466 1.00 92.44 214 ARG A CA 1
ATOM 1658 C C . ARG A 1 214 ? -2.947 -2.129 -7.193 1.00 92.44 214 ARG A C 1
ATOM 1660 O O . ARG A 1 214 ? -3.259 -3.105 -6.517 1.00 92.44 214 ARG A O 1
ATOM 1667 N N . ILE A 1 215 ? -1.964 -1.297 -6.843 1.00 92.38 215 ILE A N 1
ATOM 1668 C CA . ILE A 1 215 ? -1.206 -1.444 -5.590 1.00 92.38 215 ILE A CA 1
ATOM 1669 C C . ILE A 1 215 ? -2.153 -1.366 -4.390 1.00 92.38 215 ILE A C 1
ATOM 1671 O O . ILE A 1 215 ? -2.096 -2.225 -3.514 1.00 92.38 215 ILE A O 1
ATOM 1675 N N . LEU A 1 216 ? -3.073 -0.397 -4.385 1.00 91.75 216 LEU A N 1
ATOM 1676 C CA . LEU A 1 216 ? -4.078 -0.260 -3.331 1.00 91.75 216 LEU A CA 1
ATOM 1677 C C . LEU A 1 216 ? -4.952 -1.515 -3.225 1.00 91.75 216 LEU A C 1
ATOM 1679 O O . LEU A 1 216 ? -5.075 -2.077 -2.141 1.00 91.75 216 LEU A O 1
ATOM 1683 N N . GLU A 1 217 ? -5.502 -2.010 -4.335 1.00 90.88 217 GLU A N 1
ATOM 1684 C CA . GLU A 1 217 ? -6.279 -3.259 -4.343 1.00 90.88 217 GLU A CA 1
ATOM 1685 C C . GLU A 1 217 ? -5.498 -4.448 -3.770 1.00 90.88 217 GLU A C 1
ATOM 1687 O O . GLU A 1 217 ? -6.043 -5.223 -2.981 1.00 90.88 217 GLU A O 1
ATOM 1692 N N . MET A 1 218 ? -4.218 -4.586 -4.127 1.00 90.69 218 MET A N 1
ATOM 1693 C CA . MET A 1 218 ? -3.360 -5.653 -3.607 1.00 90.69 218 MET A CA 1
ATOM 1694 C C . MET A 1 218 ? -3.125 -5.511 -2.102 1.00 90.69 218 MET A C 1
ATOM 1696 O O . MET A 1 218 ? -3.284 -6.499 -1.387 1.00 90.69 218 MET A O 1
ATOM 1700 N N . ILE A 1 219 ? -2.856 -4.298 -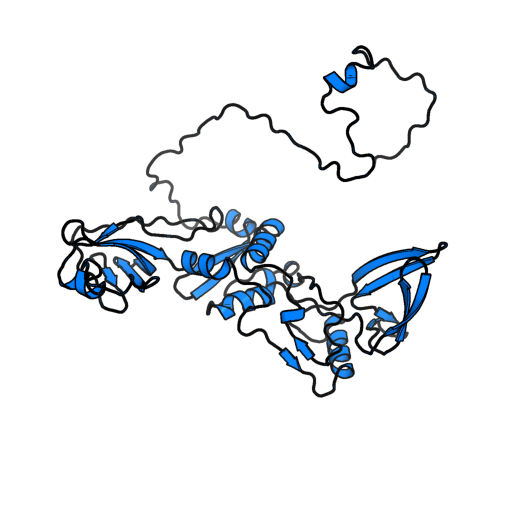1.605 1.00 89.50 219 ILE A N 1
ATOM 1701 C CA . ILE A 1 219 ? -2.735 -4.029 -0.164 1.00 89.50 219 ILE A CA 1
ATOM 1702 C C . ILE A 1 219 ? -4.014 -4.460 0.558 1.00 89.50 219 ILE A C 1
ATOM 1704 O O . ILE A 1 219 ? -3.948 -5.240 1.499 1.00 89.50 219 ILE A O 1
ATOM 1708 N N . PHE A 1 220 ? -5.194 -4.015 0.120 1.00 88.12 220 PHE A N 1
ATOM 1709 C CA . PHE A 1 220 ? -6.441 -4.359 0.814 1.00 88.12 220 PHE A CA 1
ATOM 1710 C C . PHE A 1 220 ? -6.778 -5.850 0.724 1.00 88.12 220 PHE A C 1
ATOM 1712 O O . PHE A 1 220 ? -7.143 -6.459 1.733 1.00 88.12 220 PHE A O 1
ATOM 1719 N N . SER A 1 221 ? -6.604 -6.458 -0.452 1.00 87.94 221 SER A N 1
ATOM 1720 C CA . SER A 1 221 ? -6.893 -7.881 -0.662 1.00 87.94 221 SER A CA 1
ATOM 1721 C C . SER A 1 221 ? -5.984 -8.799 0.163 1.00 87.94 221 SER A C 1
ATOM 1723 O O . SER A 1 221 ? -6.473 -9.794 0.700 1.00 87.94 221 SER A O 1
ATOM 1725 N N . ALA A 1 222 ? -4.715 -8.423 0.364 1.00 85.00 222 ALA A N 1
ATOM 1726 C CA . ALA A 1 222 ? -3.763 -9.143 1.210 1.00 85.00 222 ALA A CA 1
ATOM 1727 C C . ALA A 1 222 ? -4.252 -9.307 2.661 1.00 85.00 222 ALA A C 1
ATOM 1729 O O . ALA A 1 222 ? -3.964 -10.317 3.301 1.00 85.00 222 ALA A O 1
ATOM 1730 N N . TYR A 1 223 ? -5.043 -8.353 3.163 1.00 80.00 223 TYR A N 1
ATOM 1731 C CA . TYR A 1 223 ? -5.620 -8.381 4.513 1.00 80.00 223 TYR A CA 1
ATOM 1732 C C . TYR A 1 223 ? -7.123 -8.708 4.526 1.00 80.00 223 TYR A C 1
ATOM 1734 O O . TYR A 1 223 ? -7.791 -8.565 5.551 1.00 80.00 223 TYR A O 1
ATOM 1742 N N . GLY A 1 224 ? -7.675 -9.173 3.400 1.00 80.06 224 GLY A N 1
ATOM 1743 C CA . GLY A 1 224 ? -9.074 -9.586 3.292 1.00 80.06 224 GLY A CA 1
ATOM 1744 C C . GLY A 1 224 ? -10.082 -8.434 3.281 1.00 80.06 224 GLY A C 1
ATOM 1745 O O . GLY A 1 224 ? -11.252 -8.661 3.598 1.00 80.06 224 GLY A O 1
ATOM 1746 N N . PHE A 1 225 ? -9.649 -7.220 2.931 1.00 84.19 225 PHE A N 1
ATOM 1747 C CA . PHE A 1 225 ? -10.524 -6.074 2.704 1.00 84.19 225 PHE A CA 1
ATOM 1748 C C . PHE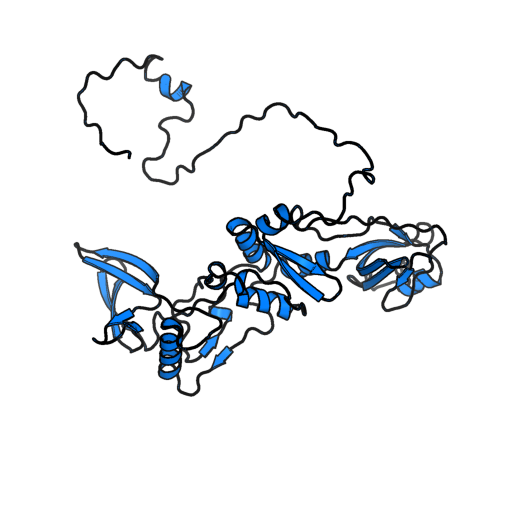 A 1 225 ? -10.914 -5.970 1.231 1.00 84.19 225 PHE A C 1
ATOM 1750 O O . PHE A 1 225 ? -10.096 -6.149 0.331 1.00 84.19 225 PHE A O 1
ATOM 1757 N N . THR A 1 226 ? -12.179 -5.641 0.982 1.00 86.19 226 THR A N 1
ATOM 1758 C CA . THR A 1 226 ? -12.676 -5.328 -0.361 1.00 86.19 226 THR A CA 1
ATOM 1759 C C . THR A 1 226 ? -12.671 -3.818 -0.553 1.00 86.19 226 THR A C 1
ATOM 1761 O O . THR A 1 226 ? -13.349 -3.099 0.186 1.00 86.19 226 THR A O 1
ATOM 1764 N N . LEU A 1 227 ? -11.914 -3.338 -1.538 1.00 87.69 227 LEU A N 1
ATOM 1765 C CA . LEU A 1 227 ? -11.882 -1.926 -1.905 1.00 87.69 227 LEU A CA 1
ATOM 1766 C C . LEU A 1 227 ? -13.130 -1.585 -2.733 1.00 87.69 227 LEU A C 1
ATOM 1768 O O . LEU A 1 227 ? -13.319 -2.130 -3.817 1.00 87.69 227 LEU A O 1
ATOM 1772 N N . VAL A 1 228 ? -14.003 -0.728 -2.198 1.00 87.19 228 VAL A N 1
ATOM 1773 C CA . VAL A 1 228 ? -15.300 -0.379 -2.810 1.00 87.19 228 VAL A CA 1
ATOM 1774 C C . VAL A 1 228 ? -15.214 0.922 -3.599 1.00 87.19 228 VAL A C 1
ATOM 1776 O O . VAL A 1 228 ? -15.655 0.988 -4.741 1.00 87.19 228 VAL A O 1
ATOM 1779 N N . GLU A 1 229 ? -14.643 1.958 -2.989 1.00 85.50 229 GLU A N 1
ATOM 1780 C CA . GLU A 1 229 ? -14.451 3.272 -3.604 1.00 85.50 229 GLU A CA 1
ATOM 1781 C C . GLU A 1 229 ? -12.949 3.507 -3.783 1.00 85.50 229 GLU A C 1
ATOM 1783 O O . GLU A 1 229 ? -12.198 3.505 -2.804 1.00 85.50 229 GLU A O 1
ATOM 1788 N N . ASN A 1 230 ? -12.516 3.696 -5.034 1.00 88.56 230 ASN A N 1
ATOM 1789 C CA . ASN A 1 230 ? -11.123 3.960 -5.388 1.00 88.56 230 ASN A CA 1
ATOM 1790 C C . ASN A 1 230 ? -11.019 5.111 -6.409 1.00 88.56 230 ASN A C 1
ATOM 1792 O O . ASN A 1 230 ? -11.112 4.865 -7.616 1.00 88.56 230 ASN A O 1
ATOM 1796 N N . PRO A 1 231 ? -10.767 6.354 -5.958 1.00 87.75 231 PRO A N 1
ATOM 1797 C CA . PRO A 1 231 ? -10.568 7.508 -6.835 1.00 87.75 231 PRO A CA 1
ATOM 1798 C C . PRO A 1 231 ? -9.426 7.305 -7.834 1.00 87.75 231 PRO A C 1
ATOM 1800 O O . PRO A 1 231 ? -9.499 7.784 -8.961 1.00 87.75 231 PRO A O 1
ATOM 1803 N N . PHE A 1 232 ? -8.403 6.524 -7.465 1.00 90.25 232 PHE A N 1
ATOM 1804 C CA . PHE A 1 232 ? -7.288 6.185 -8.349 1.00 90.25 232 PHE A CA 1
ATOM 1805 C C . PHE A 1 232 ? -7.668 5.195 -9.454 1.00 90.25 232 PHE A C 1
ATOM 1807 O O . PHE A 1 232 ? -6.852 4.944 -10.328 1.00 90.25 232 PHE A O 1
ATOM 1814 N N . ALA A 1 233 ? -8.864 4.608 -9.437 1.00 88.00 233 ALA A N 1
ATOM 1815 C CA . ALA A 1 233 ? -9.377 3.792 -10.538 1.00 88.00 233 ALA A CA 1
ATOM 1816 C C . ALA A 1 233 ? -10.406 4.553 -11.388 1.00 88.00 233 ALA A C 1
ATOM 1818 O O . ALA A 1 233 ? -10.475 4.341 -12.596 1.00 88.00 233 ALA A O 1
ATOM 1819 N N . THR A 1 234 ? -11.197 5.434 -10.770 1.00 87.44 234 THR A N 1
ATOM 1820 C CA . THR A 1 234 ? -12.334 6.101 -11.422 1.00 87.44 234 THR A CA 1
ATOM 1821 C C . THR A 1 234 ? -11.993 7.461 -12.023 1.00 87.44 234 THR A C 1
ATOM 1823 O O . THR A 1 234 ? -12.567 7.830 -13.045 1.00 87.44 234 THR A O 1
ATOM 1826 N N . ASP A 1 235 ? -11.097 8.231 -11.398 1.00 88.25 235 ASP A N 1
ATOM 1827 C CA . ASP A 1 235 ? -10.757 9.578 -11.860 1.00 88.25 235 ASP A CA 1
ATOM 1828 C C . ASP A 1 235 ? -9.834 9.523 -13.089 1.00 88.25 235 ASP A C 1
ATOM 1830 O O . ASP A 1 235 ? -8.873 8.751 -13.152 1.00 88.25 235 ASP A O 1
ATOM 1834 N N . TYR A 1 236 ? -10.112 10.363 -14.085 1.00 85.31 236 TYR A N 1
ATOM 1835 C CA . TYR A 1 236 ? -9.378 10.399 -15.350 1.00 85.31 236 TYR A CA 1
ATOM 1836 C C . TYR A 1 236 ? -7.879 10.718 -15.195 1.00 85.31 236 TYR A C 1
ATOM 1838 O O . TYR A 1 236 ? -7.057 10.203 -15.958 1.00 85.31 236 TYR A O 1
ATOM 1846 N N . GLN A 1 237 ? -7.508 11.570 -14.237 1.00 86.00 237 GLN A N 1
ATOM 1847 C CA . GLN A 1 237 ? -6.111 11.934 -13.995 1.00 86.00 237 GLN A CA 1
ATOM 1848 C C . GLN A 1 237 ? -5.441 10.948 -13.038 1.00 86.00 237 GLN A C 1
ATOM 1850 O O . GLN A 1 237 ? -4.326 10.496 -13.307 1.00 86.00 237 GLN A O 1
ATOM 1855 N N . LEU A 1 238 ? -6.125 10.569 -11.954 1.00 87.75 238 LEU A N 1
ATOM 1856 C CA . LEU A 1 238 ? -5.543 9.680 -10.942 1.00 87.75 238 LEU A CA 1
ATOM 1857 C C . LEU A 1 238 ? -5.392 8.235 -11.441 1.00 87.75 238 LEU A C 1
ATOM 1859 O O . LEU A 1 238 ? -4.450 7.557 -11.040 1.00 87.75 238 LEU A O 1
ATOM 1863 N N . SER A 1 239 ? -6.236 7.786 -12.376 1.00 88.06 239 SER A N 1
ATOM 1864 C CA . SER A 1 239 ? -6.128 6.458 -13.014 1.00 88.06 239 SER A CA 1
ATOM 1865 C C . SER A 1 239 ? -4.850 6.228 -13.810 1.00 88.06 239 SER A C 1
ATOM 1867 O O . SER A 1 239 ? -4.456 5.081 -14.041 1.00 88.06 239 SER A O 1
ATOM 1869 N N . LYS A 1 240 ? -4.166 7.306 -14.194 1.00 88.81 240 LYS A N 1
ATOM 1870 C CA . LYS A 1 240 ? -2.880 7.245 -14.894 1.00 88.81 240 LYS A CA 1
ATOM 1871 C C . LYS A 1 240 ? -1.687 7.267 -13.943 1.00 88.81 240 LYS A C 1
ATOM 1873 O O . LYS A 1 240 ? -0.557 7.124 -14.402 1.00 88.81 240 LYS A O 1
ATOM 1878 N N . MET A 1 241 ? -1.910 7.441 -12.639 1.00 91.94 241 MET A N 1
ATOM 1879 C CA . MET A 1 241 ? -0.823 7.443 -11.668 1.00 91.94 241 MET A CA 1
ATOM 1880 C C . MET A 1 241 ? -0.183 6.062 -11.568 1.00 91.94 241 MET A C 1
ATOM 1882 O O . MET A 1 241 ? -0.851 5.049 -11.343 1.00 91.94 241 MET A O 1
ATOM 1886 N N . VAL A 1 242 ? 1.139 6.056 -11.681 1.00 92.38 242 VAL A N 1
ATOM 1887 C CA . VAL A 1 242 ? 1.976 4.876 -11.497 1.00 92.38 242 VAL A CA 1
ATOM 1888 C C . VAL A 1 242 ? 3.048 5.132 -10.454 1.00 92.38 242 VAL A C 1
ATOM 1890 O O . VAL A 1 242 ? 3.345 6.282 -10.117 1.00 92.38 242 VAL A O 1
ATOM 1893 N N . VAL A 1 243 ? 3.640 4.050 -9.971 1.00 91.62 243 VAL A N 1
ATOM 1894 C CA . VAL A 1 243 ? 4.777 4.082 -9.059 1.00 91.62 243 VAL A CA 1
ATOM 1895 C C . VAL A 1 243 ? 6.033 3.655 -9.802 1.00 91.62 243 VAL A C 1
ATOM 1897 O O . VAL A 1 243 ? 6.016 2.687 -10.562 1.00 91.62 243 VAL A O 1
ATOM 1900 N N . LEU A 1 244 ? 7.116 4.397 -9.583 1.00 89.25 244 LEU A N 1
ATOM 1901 C CA . LEU A 1 244 ? 8.429 4.048 -10.108 1.00 89.25 244 LEU A CA 1
ATOM 1902 C C . LEU A 1 244 ? 9.054 2.970 -9.225 1.00 89.25 244 LEU A C 1
ATOM 1904 O O . LEU A 1 244 ? 9.104 3.111 -8.002 1.00 89.25 244 LEU A O 1
ATOM 1908 N N . ASN A 1 245 ? 9.524 1.902 -9.855 1.00 87.75 245 ASN A N 1
ATOM 1909 C CA . ASN A 1 245 ? 10.216 0.809 -9.195 1.00 87.75 245 ASN A CA 1
ATOM 1910 C C . ASN A 1 245 ? 11.737 0.980 -9.328 1.00 87.75 245 ASN A C 1
ATOM 1912 O O . ASN A 1 245 ? 12.218 1.655 -10.235 1.00 87.75 245 ASN A O 1
ATOM 1916 N N . ASN A 1 246 ? 12.500 0.356 -8.431 1.00 85.38 246 ASN A N 1
ATOM 1917 C CA . ASN A 1 246 ? 13.962 0.497 -8.391 1.00 85.38 246 ASN A CA 1
ATOM 1918 C C . ASN A 1 246 ? 14.706 -0.541 -9.260 1.00 85.38 246 ASN A C 1
ATOM 1920 O O . ASN A 1 246 ? 15.907 -0.736 -9.109 1.00 85.38 246 ASN A O 1
ATOM 1924 N N . VAL A 1 247 ? 13.990 -1.270 -10.124 1.00 86.19 247 VAL A N 1
ATOM 1925 C CA . VAL A 1 247 ? 14.552 -2.343 -10.955 1.00 86.19 247 VAL A CA 1
ATOM 1926 C C . VAL A 1 247 ? 14.383 -1.966 -12.423 1.00 86.19 247 VAL A C 1
ATOM 1928 O O . VAL A 1 247 ? 13.263 -1.893 -12.920 1.00 86.19 247 VAL A O 1
ATOM 1931 N N . ALA A 1 248 ? 15.491 -1.734 -13.127 1.00 83.69 248 ALA A N 1
ATOM 1932 C CA . ALA A 1 248 ? 15.465 -1.378 -14.547 1.00 83.69 248 ALA A CA 1
ATOM 1933 C C . ALA A 1 248 ? 15.231 -2.593 -15.470 1.00 83.69 248 ALA A C 1
ATOM 1935 O O . ALA A 1 248 ? 14.626 -2.449 -16.530 1.00 83.69 248 ALA A O 1
ATOM 1936 N N . ASP A 1 249 ? 15.653 -3.789 -15.044 1.00 86.19 249 ASP A N 1
ATOM 1937 C CA . ASP A 1 249 ? 15.715 -5.010 -15.863 1.00 86.19 249 ASP A CA 1
ATOM 1938 C C . ASP A 1 249 ? 14.676 -6.055 -15.449 1.00 86.19 249 ASP A C 1
ATOM 1940 O O . ASP A 1 249 ? 14.992 -7.171 -15.036 1.00 86.19 249 ASP A O 1
ATOM 1944 N N . THR A 1 250 ? 13.399 -5.697 -15.523 1.00 86.19 250 THR A N 1
ATOM 1945 C CA . THR A 1 250 ? 12.342 -6.550 -14.949 1.00 86.19 250 THR A CA 1
ATOM 1946 C C . THR A 1 250 ? 11.955 -7.742 -15.818 1.00 86.19 250 THR A C 1
ATOM 1948 O O . THR A 1 250 ? 11.387 -8.693 -15.295 1.00 86.19 250 THR A O 1
ATOM 1951 N N . ILE A 1 251 ? 12.247 -7.708 -17.124 1.00 88.25 251 ILE A N 1
ATOM 1952 C CA . ILE A 1 251 ? 11.743 -8.702 -18.087 1.00 88.25 251 ILE A CA 1
ATOM 1953 C C . ILE A 1 251 ? 12.788 -9.700 -18.592 1.00 88.25 251 ILE A C 1
ATOM 1955 O O . ILE A 1 251 ? 12.440 -10.608 -19.347 1.00 88.25 251 ILE A O 1
ATOM 1959 N N . VAL A 1 252 ? 14.060 -9.549 -18.211 1.00 85.88 252 VAL A N 1
ATOM 1960 C CA . VAL A 1 252 ? 15.180 -10.353 -18.745 1.00 85.88 252 VAL A CA 1
ATOM 1961 C C . VAL A 1 252 ? 15.003 -11.851 -18.456 1.00 85.88 252 VAL A C 1
ATOM 1963 O O . VAL A 1 252 ? 15.430 -12.697 -19.238 1.00 85.88 252 VAL A O 1
ATOM 1966 N N . THR A 1 253 ? 14.315 -12.194 -17.368 1.00 83.31 253 THR A N 1
ATOM 1967 C CA . THR A 1 253 ? 1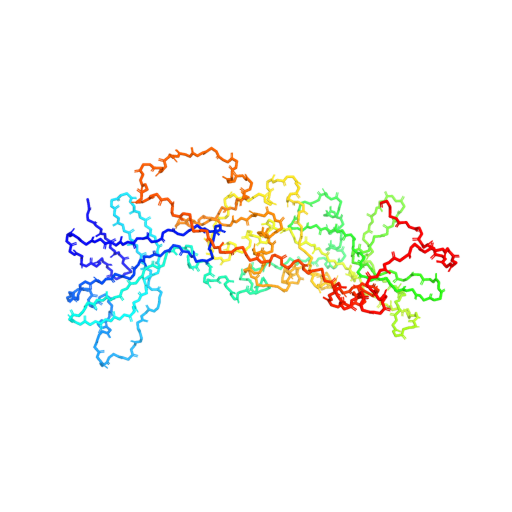4.001 -13.575 -16.972 1.00 83.31 253 THR A CA 1
ATOM 1968 C C . THR A 1 253 ? 12.820 -14.189 -17.736 1.00 83.31 253 THR A C 1
ATOM 1970 O O . THR A 1 253 ? 12.579 -15.388 -17.617 1.00 83.31 253 THR A O 1
ATOM 1973 N N . GLY A 1 254 ? 12.082 -13.406 -18.534 1.00 83.62 254 GLY A N 1
ATOM 1974 C CA . GLY A 1 254 ? 10.867 -13.853 -19.231 1.00 83.62 254 GLY A CA 1
ATOM 1975 C C . GLY A 1 254 ? 9.619 -13.924 -18.340 1.00 83.62 254 GLY A C 1
ATOM 1976 O O . GLY A 1 254 ? 8.583 -14.448 -18.758 1.00 83.62 254 GLY A O 1
ATOM 1977 N N . GLU A 1 255 ? 9.696 -13.388 -17.124 1.00 90.19 255 GLU A N 1
ATOM 1978 C CA . GLU A 1 255 ? 8.580 -13.265 -16.188 1.00 90.19 255 GLU A CA 1
ATOM 1979 C C . GLU A 1 255 ? 8.513 -11.851 -15.606 1.00 90.19 255 GLU A C 1
ATOM 1981 O O . GLU A 1 255 ? 9.532 -11.185 -15.464 1.00 90.19 255 GLU A O 1
ATOM 1986 N N . ILE A 1 256 ? 7.308 -11.395 -15.264 1.00 90.94 256 ILE A N 1
ATOM 1987 C CA . ILE A 1 256 ? 7.099 -10.182 -14.472 1.00 90.94 256 ILE A CA 1
ATOM 1988 C C . ILE A 1 256 ? 6.787 -10.617 -13.043 1.00 90.94 256 ILE A C 1
ATOM 1990 O O . ILE A 1 256 ? 5.679 -11.079 -12.762 1.00 90.94 256 ILE A O 1
ATOM 1994 N N . ASP A 1 257 ? 7.746 -10.434 -12.140 1.00 91.75 257 ASP A N 1
ATOM 1995 C CA . ASP A 1 257 ? 7.514 -10.529 -10.698 1.00 91.75 257 ASP A CA 1
ATOM 1996 C C . ASP A 1 257 ? 7.107 -9.154 -10.153 1.00 91.75 257 ASP A C 1
ATOM 1998 O O . ASP A 1 257 ? 7.883 -8.194 -10.201 1.00 91.75 257 ASP A O 1
ATOM 2002 N N . TYR A 1 258 ? 5.892 -9.051 -9.608 1.00 92.75 258 TYR A N 1
ATOM 2003 C CA . TYR A 1 258 ? 5.383 -7.796 -9.050 1.00 92.75 258 TYR A CA 1
ATOM 2004 C C . TYR A 1 258 ? 6.228 -7.295 -7.877 1.00 92.75 258 TYR A C 1
ATOM 2006 O O . TYR A 1 258 ? 6.251 -6.090 -7.640 1.00 92.75 258 TYR A O 1
ATOM 2014 N N . ARG A 1 259 ? 6.981 -8.163 -7.190 1.00 91.31 259 ARG A N 1
ATOM 2015 C CA . ARG A 1 259 ? 7.928 -7.750 -6.139 1.00 91.31 259 ARG A CA 1
ATOM 2016 C C . ARG A 1 259 ? 8.996 -6.794 -6.667 1.00 91.31 259 ARG A C 1
ATOM 2018 O O . ARG A 1 259 ? 9.364 -5.850 -5.976 1.00 91.31 259 ARG A O 1
ATOM 2025 N N . ASN A 1 260 ? 9.443 -6.998 -7.905 1.00 90.12 260 ASN A N 1
ATOM 2026 C CA . ASN A 1 260 ? 10.441 -6.144 -8.553 1.00 90.12 260 ASN A CA 1
ATOM 2027 C C . ASN A 1 260 ? 9.844 -4.819 -9.052 1.00 90.12 260 ASN A C 1
ATOM 2029 O O . ASN A 1 260 ? 10.580 -3.859 -9.288 1.00 90.12 260 ASN A O 1
ATOM 2033 N N . LEU A 1 261 ? 8.517 -4.760 -9.199 1.00 91.19 261 LEU A N 1
ATOM 2034 C CA . LEU A 1 261 ? 7.779 -3.565 -9.609 1.00 91.19 261 LEU A CA 1
ATOM 2035 C C . LEU A 1 261 ? 7.320 -2.703 -8.423 1.00 91.19 261 LEU A C 1
ATOM 2037 O O . LEU A 1 261 ? 6.822 -1.597 -8.627 1.00 91.19 261 LEU A O 1
ATOM 2041 N N . MET A 1 262 ? 7.452 -3.197 -7.191 1.00 90.81 262 MET A N 1
ATOM 2042 C CA . MET A 1 262 ? 7.101 -2.432 -5.998 1.00 90.81 262 MET A CA 1
ATOM 2043 C C . MET A 1 262 ? 8.205 -1.428 -5.636 1.00 90.81 262 MET A C 1
ATOM 2045 O O . MET A 1 262 ? 9.396 -1.737 -5.771 1.00 90.81 262 MET A O 1
ATOM 2049 N N . PRO A 1 263 ? 7.839 -0.233 -5.137 1.00 88.88 263 PRO A N 1
ATOM 2050 C CA . PRO A 1 263 ? 8.801 0.686 -4.541 1.00 88.88 263 PRO A CA 1
ATOM 2051 C C . PRO A 1 263 ? 9.386 0.091 -3.252 1.00 88.88 263 PRO A C 1
ATOM 2053 O O . PRO A 1 263 ? 8.812 -0.807 -2.633 1.00 88.88 263 PRO A O 1
ATOM 2056 N N . ASP A 1 264 ? 10.535 0.612 -2.834 1.00 88.50 264 ASP A N 1
ATOM 2057 C CA . ASP A 1 264 ? 11.187 0.206 -1.591 1.00 88.50 264 ASP A CA 1
ATOM 2058 C C . ASP A 1 264 ? 10.667 1.030 -0.408 1.00 88.50 264 ASP A C 1
ATOM 2060 O O . ASP A 1 264 ? 11.342 1.923 0.094 1.00 88.50 264 ASP A O 1
ATOM 2064 N N . CYS A 1 265 ? 9.415 0.789 -0.023 1.00 89.06 265 CYS A N 1
ATOM 2065 C CA . CYS A 1 265 ? 8.798 1.436 1.129 1.00 89.06 265 CYS A CA 1
ATOM 2066 C C . CYS A 1 265 ? 7.775 0.528 1.821 1.00 89.06 265 CYS A C 1
ATOM 2068 O O . CYS A 1 265 ? 7.328 -0.497 1.286 1.00 89.06 265 CYS A O 1
ATOM 2070 N N . THR A 1 266 ? 7.417 0.908 3.043 1.00 89.44 266 THR A N 1
ATOM 2071 C CA . THR A 1 266 ? 6.346 0.260 3.806 1.00 89.44 266 THR A CA 1
ATOM 2072 C C . THR A 1 266 ? 4.963 0.682 3.306 1.00 89.44 266 THR A C 1
ATOM 2074 O O . THR A 1 266 ? 4.797 1.725 2.669 1.00 89.44 266 THR A O 1
ATOM 2077 N N . VAL A 1 267 ? 3.936 -0.113 3.628 1.00 87.88 267 VAL A N 1
ATOM 2078 C CA . VAL A 1 267 ? 2.533 0.228 3.325 1.00 87.88 267 VAL A CA 1
ATOM 2079 C C . VAL A 1 267 ? 2.157 1.600 3.899 1.00 87.88 267 VAL A C 1
ATOM 2081 O O . VAL A 1 267 ? 1.528 2.394 3.203 1.00 87.88 267 VAL A O 1
ATOM 2084 N N . ASN A 1 268 ? 2.571 1.909 5.132 1.00 85.62 268 ASN A N 1
ATOM 2085 C CA . ASN A 1 268 ? 2.273 3.200 5.755 1.00 85.62 268 ASN A CA 1
ATOM 2086 C C . ASN A 1 268 ? 2.957 4.364 5.038 1.00 85.62 268 ASN A C 1
ATOM 2088 O O . ASN A 1 268 ? 2.277 5.313 4.671 1.00 85.62 268 ASN A O 1
ATOM 2092 N N . GLU A 1 269 ? 4.258 4.267 4.753 1.00 88.56 269 GLU A N 1
ATOM 2093 C CA . GLU A 1 269 ? 4.973 5.312 4.003 1.00 88.56 269 GLU A CA 1
ATOM 2094 C C . GLU A 1 269 ? 4.337 5.562 2.630 1.00 88.56 269 GLU A C 1
ATOM 2096 O O . GLU A 1 269 ? 4.243 6.704 2.178 1.00 88.56 269 GLU A O 1
ATOM 2101 N N . PHE A 1 270 ? 3.862 4.503 1.971 1.00 90.06 270 PHE A N 1
ATOM 2102 C CA . PHE A 1 270 ? 3.156 4.618 0.702 1.00 90.06 270 PHE A CA 1
ATOM 2103 C C . PHE A 1 270 ? 1.810 5.344 0.837 1.00 90.06 270 PHE A C 1
ATOM 2105 O O . PHE A 1 270 ? 1.519 6.255 0.057 1.00 90.06 270 PHE A O 1
ATOM 2112 N N . LEU A 1 271 ? 0.992 4.974 1.826 1.00 88.06 271 LEU A N 1
ATOM 2113 C CA . LEU A 1 271 ? -0.295 5.627 2.082 1.00 88.06 271 LEU A CA 1
ATOM 2114 C C . LEU A 1 271 ? -0.120 7.085 2.535 1.00 88.06 271 LEU A C 1
ATOM 2116 O O . LEU A 1 271 ? -0.879 7.951 2.096 1.00 88.06 271 LEU A O 1
ATOM 2120 N N . ASP A 1 272 ? 0.907 7.373 3.331 1.00 86.56 272 ASP A N 1
ATOM 2121 C CA . ASP A 1 272 ? 1.253 8.726 3.768 1.00 86.56 272 ASP A CA 1
ATOM 2122 C C . ASP A 1 272 ? 1.728 9.584 2.592 1.00 86.56 272 ASP A C 1
ATOM 2124 O O . ASP A 1 272 ? 1.308 10.733 2.445 1.00 86.56 272 ASP A O 1
ATOM 2128 N N . ALA A 1 273 ? 2.538 9.024 1.688 1.00 88.06 273 ALA A N 1
ATOM 2129 C CA . ALA A 1 273 ? 2.935 9.708 0.461 1.00 88.06 273 ALA A CA 1
ATOM 2130 C C . ALA A 1 273 ? 1.724 10.034 -0.432 1.00 88.06 273 ALA A C 1
ATOM 2132 O O . ALA A 1 273 ? 1.643 11.133 -0.996 1.00 88.06 273 ALA A O 1
ATOM 2133 N N . LEU A 1 274 ? 0.756 9.113 -0.537 1.00 88.62 274 LEU A N 1
ATOM 2134 C CA . LEU A 1 274 ? -0.500 9.363 -1.248 1.00 88.62 274 LEU A CA 1
ATOM 2135 C C . LEU A 1 274 ? -1.319 10.466 -0.574 1.00 88.62 274 LEU A C 1
ATOM 2137 O O . LEU A 1 274 ? -1.809 11.361 -1.271 1.00 88.62 274 LEU A O 1
ATOM 2141 N N . PHE A 1 275 ? -1.424 10.454 0.755 1.00 86.81 275 PHE A N 1
ATOM 2142 C CA . PHE A 1 275 ? -2.115 11.496 1.509 1.00 86.81 275 PHE A CA 1
ATOM 2143 C C . PHE A 1 275 ? -1.459 12.869 1.309 1.00 86.81 275 PHE A C 1
ATOM 2145 O O . PHE A 1 275 ? -2.144 13.819 0.935 1.00 86.81 275 PHE A O 1
ATOM 2152 N N . CYS A 1 276 ? -0.137 12.977 1.449 1.00 85.94 276 CYS A N 1
ATOM 2153 C CA . CYS A 1 276 ? 0.595 14.234 1.270 1.00 85.94 276 CYS A CA 1
ATOM 2154 C C . CYS A 1 276 ? 0.440 14.825 -0.140 1.00 85.94 276 CYS A C 1
ATOM 2156 O O . CYS A 1 276 ? 0.397 16.044 -0.299 1.00 85.94 276 CYS A O 1
ATOM 2158 N N . ARG A 1 277 ? 0.359 13.976 -1.172 1.00 84.81 277 ARG A N 1
ATOM 2159 C CA . ARG A 1 277 ? 0.309 14.430 -2.570 1.00 84.81 277 ARG A CA 1
ATOM 2160 C C . ARG A 1 277 ? -1.104 14.681 -3.087 1.00 84.81 277 ARG A C 1
ATOM 2162 O O . ARG A 1 277 ? -1.292 15.560 -3.922 1.00 84.81 277 ARG A O 1
ATOM 2169 N N . THR A 1 278 ? -2.079 13.888 -2.645 1.00 84.12 278 THR A N 1
ATOM 2170 C CA . THR A 1 278 ? -3.447 13.898 -3.202 1.00 84.12 278 THR A CA 1
ATOM 2171 C C . THR A 1 278 ? -4.527 14.239 -2.176 1.00 84.12 278 THR A C 1
ATOM 2173 O O . THR A 1 278 ? -5.659 14.535 -2.552 1.00 84.12 278 THR A O 1
ATOM 2176 N N . GLY A 1 279 ? -4.209 14.199 -0.881 1.00 84.62 279 GLY A N 1
ATOM 2177 C CA . GLY A 1 279 ? -5.193 14.292 0.195 1.00 84.62 279 GLY A CA 1
ATOM 2178 C C . GLY A 1 279 ? -6.091 13.057 0.308 1.00 84.62 279 GLY A C 1
ATOM 2179 O O . GLY A 1 279 ? -7.158 13.149 0.910 1.00 84.62 279 GLY A O 1
ATOM 2180 N N . ALA A 1 280 ? -5.718 11.923 -0.295 1.00 87.00 280 ALA A N 1
ATOM 2181 C CA . ALA A 1 280 ? -6.467 10.675 -0.189 1.00 87.00 280 ALA A CA 1
ATOM 2182 C C . ALA A 1 280 ? -6.276 10.038 1.192 1.00 87.00 280 ALA A C 1
ATOM 2184 O O . ALA A 1 280 ? -5.145 9.755 1.587 1.00 87.00 280 ALA A O 1
ATOM 2185 N N . LYS A 1 281 ? -7.371 9.763 1.906 1.00 86.69 281 LYS A N 1
ATOM 2186 C CA . LYS A 1 281 ? -7.349 8.975 3.145 1.00 86.69 281 LYS A CA 1
ATOM 2187 C C . LYS A 1 281 ? -8.209 7.722 2.988 1.00 86.69 281 LYS A C 1
ATOM 2189 O O . LYS A 1 281 ? -9.216 7.707 2.277 1.00 86.69 281 LYS A O 1
ATOM 2194 N N . VAL A 1 282 ? -7.769 6.663 3.654 1.00 83.94 282 VAL A N 1
ATOM 2195 C CA . VAL A 1 282 ? -8.445 5.371 3.708 1.00 83.94 282 VAL A CA 1
ATOM 2196 C C . VAL A 1 282 ? -9.421 5.357 4.881 1.00 83.94 282 VAL A C 1
ATOM 2198 O O . VAL A 1 282 ? -9.050 5.678 6.008 1.00 83.94 282 VAL A O 1
ATOM 2201 N N . TYR A 1 283 ? -10.643 4.915 4.612 1.00 82.12 283 TYR A N 1
ATOM 2202 C CA . TYR A 1 283 ? -11.685 4.636 5.589 1.00 82.12 283 TYR A CA 1
ATOM 2203 C C . TYR A 1 283 ? -12.044 3.162 5.519 1.00 82.12 283 TYR A C 1
ATOM 2205 O O . TYR A 1 283 ? -12.254 2.619 4.433 1.00 82.12 283 TYR A O 1
ATOM 2213 N N . VAL A 1 284 ? -12.144 2.512 6.672 1.00 77.62 284 VAL A N 1
ATOM 2214 C CA . VAL A 1 284 ? -12.464 1.089 6.751 1.00 77.62 284 VAL A CA 1
ATOM 2215 C C . VAL A 1 284 ? -13.646 0.859 7.666 1.00 77.62 284 VAL A C 1
ATOM 2217 O O . VAL A 1 284 ? -13.834 1.552 8.658 1.00 77.62 284 VAL A O 1
ATOM 2220 N N . ASN A 1 285 ? -14.470 -0.114 7.291 1.00 70.62 285 ASN A N 1
ATOM 2221 C CA . ASN A 1 285 ? -15.655 -0.507 8.034 1.00 70.62 285 ASN A CA 1
ATOM 2222 C C . ASN A 1 285 ? -15.533 -1.961 8.523 1.00 70.62 285 ASN A C 1
ATOM 2224 O O . ASN A 1 285 ? -14.871 -2.787 7.888 1.00 70.62 285 ASN A O 1
ATOM 2228 N N . ALA A 1 286 ? -16.265 -2.288 9.589 1.00 63.12 286 ALA A N 1
ATOM 2229 C CA . ALA A 1 286 ? -16.374 -3.609 10.208 1.00 63.12 286 ALA A CA 1
ATOM 2230 C C . ALA A 1 286 ? -16.755 -4.732 9.228 1.00 63.12 286 ALA A C 1
ATOM 2232 O O . ALA A 1 286 ? -16.370 -5.885 9.398 1.00 63.12 286 ALA A O 1
ATOM 2233 N N . GLY A 1 287 ? -17.448 -4.405 8.132 1.00 68.81 287 GLY A N 1
ATOM 2234 C CA . GLY A 1 287 ? -17.743 -5.344 7.042 1.00 68.81 287 GLY A CA 1
ATOM 2235 C C . GLY A 1 287 ? -16.552 -5.696 6.139 1.00 68.81 287 GLY A C 1
ATOM 2236 O O . GLY A 1 287 ? -16.782 -6.181 5.034 1.00 68.81 287 GLY A O 1
ATOM 2237 N N . ARG A 1 288 ? -15.310 -5.393 6.550 1.00 76.12 288 ARG A N 1
ATOM 2238 C CA . ARG A 1 288 ? -14.081 -5.510 5.742 1.00 76.12 288 ARG A CA 1
ATOM 2239 C C . ARG A 1 288 ? -14.165 -4.792 4.395 1.00 76.12 288 ARG A C 1
ATOM 2241 O O . ARG A 1 288 ? -13.660 -5.259 3.377 1.00 76.12 288 ARG A O 1
ATOM 2248 N N . LYS A 1 289 ? -14.809 -3.629 4.394 1.00 83.81 289 LYS A N 1
ATOM 2249 C CA . LYS A 1 289 ? -14.882 -2.747 3.228 1.00 83.81 289 LYS A CA 1
ATOM 2250 C C . LYS A 1 289 ? -13.946 -1.574 3.443 1.00 83.81 289 LYS A C 1
ATOM 2252 O O . LYS A 1 289 ? -14.014 -0.941 4.495 1.00 83.81 289 LYS A O 1
ATOM 2257 N N . ALA A 1 290 ? -13.113 -1.304 2.449 1.00 85.62 290 ALA A N 1
ATOM 2258 C CA . ALA A 1 290 ? -12.255 -0.136 2.406 1.00 85.62 290 ALA A CA 1
ATOM 2259 C C . ALA A 1 290 ? -12.778 0.859 1.368 1.00 85.62 290 ALA A C 1
ATOM 2261 O O . ALA A 1 290 ? -13.244 0.478 0.291 1.00 85.62 290 ALA A O 1
ATOM 2262 N N . VAL A 1 291 ? -12.714 2.135 1.716 1.00 88.12 291 VAL A N 1
ATOM 2263 C CA . VAL A 1 291 ? -13.162 3.268 0.913 1.00 88.12 291 VAL A CA 1
ATOM 2264 C C . VAL A 1 291 ? -12.058 4.310 0.948 1.00 88.12 291 VAL A C 1
ATOM 2266 O O . VAL A 1 291 ? -11.622 4.720 2.021 1.00 88.12 291 VAL A O 1
ATOM 2269 N N . ILE A 1 292 ? -11.593 4.737 -0.218 1.00 88.75 292 ILE A N 1
ATOM 2270 C CA . ILE A 1 292 ? -10.611 5.812 -0.333 1.00 88.75 292 ILE A CA 1
ATOM 2271 C C . ILE A 1 292 ? -11.358 7.073 -0.731 1.00 88.75 292 ILE A C 1
ATOM 2273 O O . ILE A 1 292 ? -12.073 7.079 -1.732 1.00 88.75 292 ILE A O 1
ATOM 2277 N N . ARG A 1 293 ? -11.185 8.148 0.038 1.00 87.50 293 ARG A N 1
ATOM 2278 C CA . ARG A 1 293 ? -11.777 9.452 -0.284 1.00 87.50 293 ARG A CA 1
ATOM 2279 C C . ARG A 1 293 ? -10.735 10.543 -0.257 1.00 87.50 293 ARG A C 1
ATOM 2281 O O . ARG A 1 293 ? -9.826 10.534 0.572 1.00 87.50 293 ARG A O 1
ATOM 2288 N N . LEU A 1 294 ? -10.893 11.492 -1.170 1.00 87.88 294 LEU A N 1
ATOM 2289 C CA . LEU A 1 294 ? -10.085 12.697 -1.195 1.00 87.88 294 LEU A CA 1
ATOM 2290 C C . LEU A 1 294 ? -10.619 13.686 -0.160 1.00 87.88 294 LEU A C 1
ATOM 2292 O O . LEU A 1 294 ? -11.830 13.828 0.047 1.00 87.88 294 LEU A O 1
ATOM 2296 N N . LEU A 1 295 ? -9.702 14.419 0.467 1.00 86.12 295 LEU A N 1
ATOM 2297 C CA . LEU A 1 295 ? -10.044 15.465 1.423 1.00 86.12 295 LEU A CA 1
ATOM 2298 C C . LEU A 1 295 ? -10.945 16.534 0.786 1.00 86.12 295 LEU A C 1
ATOM 2300 O O . LEU A 1 295 ? -11.900 16.984 1.410 1.00 86.12 295 LEU A O 1
ATOM 2304 N N . LYS A 1 296 ? -10.690 16.882 -0.482 1.00 84.94 296 LYS A N 1
ATOM 2305 C CA . LYS A 1 296 ? -11.521 17.811 -1.263 1.00 84.94 296 LYS A CA 1
ATOM 2306 C C . LYS A 1 296 ? -12.982 17.361 -1.319 1.00 84.94 296 LYS A C 1
ATOM 2308 O O . LYS A 1 296 ? -13.872 18.167 -1.066 1.00 84.94 296 LYS A O 1
ATOM 2313 N N . ASP A 1 297 ? -13.212 16.086 -1.617 1.00 84.50 297 ASP A N 1
ATOM 2314 C CA . ASP A 1 297 ? -14.562 15.531 -1.742 1.00 84.50 297 ASP A CA 1
ATOM 2315 C C . ASP A 1 297 ? -15.251 15.475 -0.379 1.00 84.50 297 ASP A C 1
ATOM 2317 O O . ASP A 1 297 ? -16.454 15.684 -0.278 1.00 84.50 297 ASP A O 1
ATOM 2321 N N . SER A 1 298 ? -14.470 15.262 0.681 1.00 82.06 298 SER A N 1
ATOM 2322 C CA . SER A 1 298 ? -14.965 15.237 2.058 1.00 82.06 298 SER A CA 1
ATOM 2323 C C . SER A 1 298 ? -15.358 16.633 2.556 1.00 82.06 298 SER A C 1
ATOM 2325 O O . SER A 1 298 ? -16.383 16.776 3.212 1.00 82.06 298 SER A O 1
ATOM 2327 N N . ILE A 1 299 ? -14.579 17.667 2.220 1.00 83.75 299 ILE A N 1
ATOM 2328 C CA . ILE A 1 299 ? -14.870 19.067 2.575 1.00 83.75 299 ILE A CA 1
ATOM 2329 C C . ILE A 1 299 ? -16.038 19.617 1.747 1.00 83.75 299 ILE A C 1
ATOM 2331 O O . ILE A 1 299 ? -16.854 20.379 2.259 1.00 83.75 299 ILE A O 1
ATOM 2335 N N . GLY A 1 300 ? -16.117 19.247 0.466 1.00 81.31 300 GLY A N 1
ATOM 2336 C CA . GLY A 1 300 ? -17.194 19.672 -0.429 1.00 81.31 300 GLY A CA 1
ATOM 2337 C C . GLY A 1 300 ? -18.503 18.899 -0.251 1.00 81.31 300 GLY A C 1
ATOM 2338 O O . GLY A 1 300 ? -19.514 19.287 -0.836 1.00 81.31 300 GLY A O 1
ATOM 2339 N N . ALA A 1 301 ? -18.500 17.808 0.520 1.00 81.12 301 ALA A N 1
ATOM 2340 C CA . ALA A 1 301 ? -19.684 16.993 0.741 1.00 81.12 301 ALA A CA 1
ATOM 2341 C C . ALA A 1 301 ? -20.740 17.745 1.559 1.00 81.12 301 ALA A C 1
ATOM 2343 O O . ALA A 1 301 ? -20.449 18.427 2.542 1.00 81.12 301 ALA A O 1
ATOM 2344 N N . THR A 1 302 ? -22.005 17.565 1.184 1.00 77.88 302 THR A N 1
ATOM 2345 C CA . THR A 1 302 ? -23.133 18.057 1.975 1.00 77.88 302 THR A CA 1
ATOM 2346 C C . THR A 1 302 ? -23.192 17.317 3.306 1.00 77.88 302 THR A C 1
ATOM 2348 O O . THR A 1 302 ? -23.257 16.085 3.326 1.00 77.88 302 THR A O 1
ATOM 2351 N N . ALA A 1 303 ? -23.199 18.065 4.410 1.00 75.62 303 ALA A N 1
ATOM 2352 C CA . ALA A 1 303 ? -23.337 17.498 5.743 1.00 75.62 303 ALA A CA 1
ATOM 2353 C C . ALA A 1 303 ? -24.638 16.690 5.847 1.00 75.62 303 ALA A C 1
ATOM 2355 O O . ALA A 1 303 ? -25.718 17.179 5.518 1.00 75.62 303 ALA A O 1
ATOM 2356 N N . SER A 1 304 ? -24.533 15.444 6.304 1.00 78.44 304 SER A N 1
ATOM 2357 C CA . SER A 1 304 ? -25.685 14.550 6.446 1.00 78.44 304 SER A CA 1
ATOM 2358 C C . SER A 1 304 ? -26.527 14.859 7.684 1.00 78.44 304 SER A C 1
ATOM 2360 O O . SER A 1 304 ? -27.711 14.542 7.714 1.00 78.44 304 SER A O 1
ATOM 2362 N N . ALA A 1 305 ? -25.913 15.432 8.719 1.00 76.38 305 ALA A N 1
ATOM 2363 C CA . ALA A 1 305 ? -26.566 15.767 9.975 1.00 76.38 305 ALA A CA 1
ATOM 2364 C C . ALA A 1 305 ? -25.824 16.908 10.673 1.00 76.38 305 ALA A C 1
ATOM 2366 O O . ALA A 1 305 ? -24.596 16.994 10.596 1.00 76.38 305 ALA A O 1
ATOM 2367 N N . ASP A 1 306 ? -26.578 17.753 11.370 1.00 78.12 306 ASP A N 1
ATOM 2368 C CA . ASP A 1 306 ? -26.031 18.788 12.238 1.00 78.12 306 ASP A CA 1
ATOM 2369 C C . ASP A 1 306 ? -25.861 18.239 13.661 1.00 78.12 306 ASP A C 1
ATOM 2371 O O . ASP A 1 306 ? -26.835 17.912 14.340 1.00 78.12 306 ASP A O 1
ATOM 2375 N N . TRP A 1 307 ? -24.608 18.124 14.100 1.00 78.31 307 TRP A N 1
ATOM 2376 C CA . TRP A 1 307 ? -24.239 17.641 15.434 1.00 78.31 307 TRP A CA 1
ATOM 2377 C C . TRP A 1 307 ? -23.996 18.781 16.431 1.00 78.31 307 TRP A C 1
ATOM 2379 O O . TRP A 1 307 ? -23.738 18.518 17.605 1.00 78.31 307 TRP A O 1
ATOM 2389 N N . THR A 1 308 ? -24.135 20.042 16.007 1.00 78.69 308 THR A N 1
ATOM 2390 C CA . THR A 1 308 ? -24.025 21.227 16.872 1.00 78.69 308 THR A CA 1
ATOM 2391 C C . THR A 1 308 ? -24.848 21.145 18.170 1.00 78.69 308 THR A C 1
ATOM 2393 O O . THR A 1 308 ? -24.321 21.562 19.203 1.00 78.69 308 THR A O 1
ATOM 2396 N N . PRO A 1 309 ? -26.087 20.598 18.206 1.00 79.12 309 PRO A N 1
ATOM 2397 C CA . PRO A 1 309 ? -26.846 20.509 19.459 1.00 79.12 309 PRO A CA 1
ATOM 2398 C C . PRO A 1 309 ? -26.309 19.461 20.446 1.00 79.12 309 PRO A C 1
ATOM 2400 O O . PRO A 1 309 ? -26.699 19.477 21.609 1.00 79.12 309 PRO A O 1
ATOM 2403 N N . LEU A 1 310 ? -25.429 18.558 20.007 1.00 77.56 310 LEU A N 1
ATOM 2404 C CA . LEU A 1 310 ? -24.849 17.489 20.828 1.00 77.56 310 LEU A CA 1
ATOM 2405 C C . LEU A 1 310 ? -23.464 17.853 21.383 1.00 77.56 310 LEU A C 1
ATOM 2407 O O . LEU A 1 310 ? -22.769 16.994 21.927 1.00 77.56 310 LEU A O 1
ATOM 2411 N N . LYS A 1 311 ? -23.038 19.113 21.243 1.00 74.56 311 LYS A N 1
ATOM 2412 C CA . LYS A 1 311 ? -21.759 19.577 21.784 1.00 74.56 311 LYS A CA 1
ATOM 2413 C C . LYS A 1 311 ? -21.772 19.530 23.315 1.00 74.56 311 LYS A C 1
ATOM 2415 O O . LYS A 1 311 ? -22.679 20.060 23.951 1.00 74.56 311 LYS A O 1
ATOM 2420 N N . ALA A 1 312 ? -20.745 18.920 23.905 1.00 76.19 312 ALA A N 1
ATOM 2421 C CA . ALA A 1 312 ? -20.579 18.880 25.359 1.00 76.19 312 ALA A CA 1
ATOM 2422 C C . ALA A 1 312 ? -20.240 20.267 25.940 1.00 76.19 312 ALA A C 1
ATOM 2424 O O . ALA A 1 312 ? -20.678 20.611 27.035 1.00 76.19 312 ALA A O 1
ATOM 2425 N N . SER A 1 313 ? -19.484 21.076 25.194 1.00 82.12 313 SER A N 1
ATOM 2426 C CA . SER A 1 313 ? -19.112 22.445 25.554 1.00 82.12 313 SER A CA 1
ATOM 2427 C C . SER A 1 313 ? -18.855 23.289 24.303 1.00 82.12 313 SER A C 1
ATOM 2429 O O . SER A 1 313 ? -18.672 22.758 23.206 1.00 82.12 313 SER A O 1
ATOM 2431 N N . GLU A 1 314 ? -18.829 24.614 24.461 1.00 80.56 314 GLU A N 1
ATOM 2432 C CA . GLU A 1 314 ? -18.316 25.512 23.421 1.00 80.56 314 GLU A CA 1
ATOM 2433 C C . GLU A 1 314 ? -16.799 25.314 23.233 1.00 80.56 314 GLU A C 1
ATOM 2435 O O . GLU A 1 314 ? -16.110 24.944 24.191 1.00 80.56 314 GLU A O 1
ATOM 2440 N N . PRO A 1 315 ? -16.259 25.548 22.023 1.00 77.06 315 PRO A N 1
ATOM 2441 C CA . PRO A 1 315 ? -14.824 25.478 21.781 1.00 77.06 315 PRO A CA 1
ATOM 2442 C C . PRO A 1 315 ? -14.088 26.582 22.550 1.00 77.06 315 PRO A C 1
ATOM 2444 O O . PRO A 1 315 ? -14.383 27.768 22.402 1.00 77.06 315 PRO A O 1
ATOM 2447 N N . GLU A 1 316 ? -13.088 26.195 23.341 1.00 83.25 316 GLU A N 1
ATOM 2448 C CA . GLU A 1 316 ? -12.183 27.136 23.995 1.00 83.25 316 GLU A CA 1
ATOM 2449 C C . GLU A 1 316 ? -11.057 27.525 23.027 1.00 83.25 316 GLU A C 1
ATOM 2451 O O . GLU A 1 316 ? -10.242 26.698 22.616 1.00 83.25 316 GLU A O 1
ATOM 2456 N N . ILE A 1 317 ? -11.022 28.797 22.624 1.00 81.19 317 ILE A N 1
ATOM 2457 C CA . ILE A 1 317 ? -9.991 29.321 21.722 1.00 81.19 317 ILE A CA 1
ATOM 2458 C C . ILE A 1 317 ? -8.802 29.780 22.567 1.00 81.19 317 ILE A C 1
ATOM 2460 O O . ILE A 1 317 ? -8.797 30.876 23.127 1.00 81.19 317 ILE A O 1
ATOM 2464 N N . SER A 1 318 ? -7.770 28.942 22.652 1.00 76.31 318 SER A N 1
ATOM 2465 C CA . SER A 1 318 ? -6.525 29.295 23.332 1.00 76.31 318 SER A CA 1
ATOM 2466 C C . SER A 1 318 ? -5.649 30.184 22.443 1.00 76.31 318 SER A C 1
ATOM 2468 O O . SER A 1 318 ? -5.119 29.732 21.425 1.00 76.31 318 SER A O 1
ATOM 2470 N N . TYR A 1 319 ? -5.432 31.436 22.844 1.00 80.44 319 TYR A N 1
ATOM 2471 C CA . TYR A 1 319 ? -4.460 32.319 22.198 1.00 80.44 319 TYR A CA 1
ATOM 2472 C C . TYR A 1 319 ? -3.068 32.068 22.783 1.00 80.44 319 TYR A C 1
ATOM 2474 O O . TYR A 1 319 ? -2.689 32.640 23.804 1.00 80.44 319 TYR A O 1
ATOM 2482 N N . THR A 1 320 ? -2.284 31.197 22.148 1.00 73.94 320 THR A N 1
ATOM 2483 C CA . THR A 1 320 ? -0.856 31.084 22.475 1.00 73.94 320 THR A CA 1
ATOM 2484 C C . THR A 1 320 ? -0.107 32.358 22.070 1.00 73.94 320 THR A C 1
ATOM 2486 O O . THR A 1 320 ? -0.435 32.939 21.031 1.00 73.94 320 THR A O 1
ATOM 2489 N N . PRO A 1 321 ? 0.921 32.789 22.832 1.00 76.38 321 PRO A N 1
ATOM 2490 C CA . PRO A 1 321 ? 1.757 33.919 22.439 1.00 76.38 321 PRO A CA 1
ATOM 2491 C C . PRO A 1 321 ? 2.331 33.678 21.041 1.00 76.38 321 PRO A C 1
ATOM 2493 O O . PRO A 1 321 ? 2.706 32.550 20.707 1.00 76.38 321 PRO A O 1
ATOM 2496 N N . ALA A 1 322 ? 2.376 34.734 20.227 1.00 70.12 322 ALA A N 1
ATOM 2497 C CA . ALA A 1 322 ? 2.851 34.660 18.852 1.00 70.12 322 ALA A CA 1
ATOM 2498 C C . ALA A 1 322 ? 4.245 34.015 18.811 1.00 70.12 322 ALA A C 1
ATOM 2500 O O . ALA A 1 322 ? 5.227 34.587 19.285 1.00 70.12 322 ALA A O 1
ATOM 2501 N N . LYS A 1 323 ? 4.336 32.803 18.258 1.00 65.75 323 LYS A N 1
ATOM 2502 C CA . LYS A 1 323 ? 5.622 32.174 17.958 1.00 65.75 323 LYS A CA 1
ATOM 2503 C C . LYS A 1 323 ? 6.123 32.752 16.643 1.00 65.75 323 LYS A C 1
ATOM 2505 O O . LYS A 1 323 ? 5.387 32.782 15.660 1.00 65.75 323 LYS A O 1
ATOM 2510 N N . GLN A 1 324 ? 7.372 33.206 16.622 1.00 72.75 324 GLN A N 1
ATOM 2511 C CA . GLN A 1 324 ? 8.005 33.661 15.391 1.00 72.75 324 GLN A CA 1
ATOM 2512 C C . GLN A 1 324 ? 8.056 32.494 14.396 1.00 72.75 324 GLN A C 1
ATOM 2514 O O . GLN A 1 324 ? 8.702 31.476 14.647 1.00 72.75 324 GLN A O 1
ATOM 2519 N N . LEU A 1 325 ? 7.361 32.641 13.270 1.00 56.19 325 LEU A N 1
ATOM 2520 C CA . LEU A 1 325 ? 7.372 31.679 12.175 1.00 56.19 325 LEU A CA 1
ATOM 2521 C C . LEU A 1 325 ? 8.713 31.832 11.447 1.00 56.19 325 LEU A C 1
ATOM 2523 O O . LEU A 1 325 ? 8.902 32.743 10.644 1.00 56.19 325 LEU A O 1
ATOM 2527 N N . LYS A 1 326 ? 9.692 30.997 11.804 1.00 59.06 326 LYS A N 1
ATOM 2528 C CA . LYS A 1 326 ? 11.011 31.013 11.167 1.00 59.06 326 LYS A CA 1
ATOM 2529 C C . LYS A 1 326 ? 10.954 30.132 9.922 1.00 59.06 326 LYS A C 1
ATOM 2531 O O . LYS A 1 326 ? 11.137 28.923 9.998 1.00 59.06 326 LYS A O 1
ATOM 2536 N N . LEU A 1 327 ? 10.646 30.746 8.785 1.00 49.44 327 LEU A N 1
ATOM 2537 C CA . LEU A 1 327 ? 10.749 30.105 7.479 1.00 49.44 327 LEU A CA 1
ATOM 2538 C C . LEU A 1 327 ? 12.235 30.022 7.111 1.00 49.44 327 LEU A C 1
ATOM 2540 O O . LEU A 1 327 ? 12.883 31.049 6.920 1.00 49.44 327 LEU A O 1
ATOM 2544 N N . SER A 1 328 ? 12.788 28.815 7.056 1.00 60.84 328 SER A N 1
ATOM 2545 C CA . SER A 1 328 ? 14.128 28.570 6.521 1.00 60.84 328 SER A CA 1
ATOM 2546 C C . SER A 1 328 ? 14.008 27.940 5.139 1.00 60.84 328 SER A C 1
ATOM 2548 O O . SER A 1 328 ? 13.389 26.887 4.996 1.00 60.84 328 SER A O 1
ATOM 2550 N N . ALA A 1 329 ? 14.609 28.567 4.131 1.00 50.09 329 ALA A N 1
ATOM 2551 C CA . ALA A 1 329 ? 14.833 27.937 2.837 1.00 50.09 329 ALA A CA 1
ATOM 2552 C C . ALA A 1 329 ? 16.002 26.946 2.959 1.00 50.09 329 ALA A C 1
ATOM 2554 O O . ALA A 1 329 ? 17.006 27.255 3.601 1.00 50.09 329 ALA A O 1
ATOM 2555 N N . GLY A 1 330 ? 15.875 25.756 2.368 1.00 44.62 330 GLY A N 1
ATOM 2556 C CA . GLY A 1 330 ? 16.986 24.809 2.282 1.00 44.62 330 GLY A CA 1
ATOM 2557 C C . GLY A 1 330 ? 18.088 25.382 1.393 1.00 44.62 330 GLY A C 1
ATOM 2558 O O . GLY A 1 330 ? 17.882 25.569 0.198 1.00 44.62 330 GLY A O 1
ATOM 2559 N N . THR A 1 331 ? 19.259 25.666 1.958 1.00 51.34 331 THR A N 1
ATOM 2560 C CA . THR A 1 331 ? 20.427 26.220 1.249 1.00 51.34 331 THR A CA 1
ATOM 2561 C C . THR A 1 331 ? 21.232 25.126 0.539 1.00 51.34 331 THR A C 1
ATOM 2563 O O . THR A 1 331 ? 22.455 25.169 0.497 1.00 51.34 331 THR A O 1
ATOM 2566 N N . SER A 1 332 ? 20.563 24.099 0.008 1.00 51.16 332 SER A N 1
ATOM 2567 C CA . SER A 1 332 ? 21.215 22.944 -0.625 1.00 51.16 332 SER A CA 1
ATOM 2568 C C . SER A 1 332 ? 21.700 23.212 -2.057 1.00 51.16 332 SER A C 1
ATOM 2570 O O . SER A 1 332 ? 22.239 22.312 -2.693 1.00 51.16 332 SER A O 1
ATOM 2572 N N . PHE A 1 333 ? 21.515 24.427 -2.581 1.00 54.03 333 PHE A N 1
ATOM 2573 C CA . PHE A 1 333 ? 22.047 24.838 -3.880 1.00 54.03 333 PHE A CA 1
ATOM 2574 C C . PHE A 1 333 ? 23.419 25.500 -3.698 1.00 54.03 333 PHE A C 1
ATOM 2576 O O . PHE A 1 333 ? 23.582 26.365 -2.836 1.00 54.03 333 PHE A O 1
ATOM 2583 N N . LYS A 1 334 ? 24.407 25.126 -4.524 1.00 51.16 334 LYS A N 1
ATOM 2584 C CA . LYS A 1 334 ? 25.659 25.894 -4.631 1.00 51.16 334 LYS A CA 1
ATOM 2585 C C . LYS A 1 334 ? 25.294 27.339 -5.000 1.00 51.16 334 LYS A C 1
ATOM 2587 O O . LYS A 1 334 ? 24.514 27.528 -5.922 1.00 51.16 334 LYS A O 1
ATOM 2592 N N . GLU A 1 335 ? 25.843 28.305 -4.257 1.00 56.03 335 GLU A N 1
ATOM 2593 C CA . GLU A 1 335 ? 25.565 29.761 -4.308 1.00 56.03 335 GLU A CA 1
ATOM 2594 C C . GLU A 1 335 ? 24.341 30.274 -3.517 1.00 56.03 335 GLU A C 1
ATOM 2596 O O . GLU A 1 335 ? 24.140 31.484 -3.444 1.00 56.03 335 GLU A O 1
ATOM 2601 N N . ALA A 1 336 ? 23.566 29.411 -2.847 1.00 56.12 336 ALA A N 1
ATOM 2602 C CA . ALA A 1 336 ? 22.427 29.833 -2.014 1.00 56.12 336 ALA A CA 1
ATOM 2603 C C . ALA A 1 336 ? 22.762 30.013 -0.518 1.00 56.12 336 ALA A C 1
ATOM 2605 O O . ALA A 1 336 ? 21.856 30.213 0.295 1.00 56.12 336 ALA A O 1
ATOM 2606 N N . GLU A 1 337 ? 24.038 29.923 -0.129 1.00 56.38 337 GLU A N 1
ATOM 2607 C CA . GLU A 1 337 ? 24.448 30.187 1.251 1.00 56.38 337 GLU A CA 1
ATOM 2608 C C . GLU A 1 337 ? 24.296 31.684 1.576 1.00 56.38 337 GLU A C 1
ATOM 2610 O O . GLU A 1 337 ? 24.862 32.534 0.882 1.00 56.38 337 GLU A O 1
ATOM 2615 N N . PRO A 1 338 ? 23.535 32.050 2.623 1.00 58.91 338 PRO A N 1
ATOM 2616 C CA . PRO A 1 338 ? 23.426 33.438 3.036 1.00 58.91 338 PRO A CA 1
ATOM 2617 C C . PRO A 1 338 ? 24.790 33.935 3.527 1.00 58.91 338 PRO A C 1
ATOM 2619 O O . PRO A 1 338 ? 25.428 33.300 4.361 1.00 58.91 338 PRO A O 1
ATOM 2622 N N . ALA A 1 339 ? 25.211 35.117 3.069 1.00 61.66 339 ALA A N 1
ATOM 2623 C CA . ALA A 1 339 ? 26.493 35.717 3.455 1.00 61.66 339 ALA A CA 1
ATOM 2624 C C . ALA A 1 339 ? 26.650 35.938 4.981 1.00 61.66 339 ALA A C 1
ATOM 2626 O O . ALA A 1 339 ? 27.769 36.107 5.464 1.00 61.66 339 ALA A O 1
ATOM 2627 N N . ALA A 1 340 ? 25.547 35.956 5.745 1.00 62.91 340 ALA A N 1
ATOM 2628 C CA . ALA A 1 340 ? 25.547 35.944 7.208 1.00 62.91 340 ALA A CA 1
ATOM 2629 C C . ALA A 1 340 ? 24.204 35.450 7.788 1.00 62.91 340 ALA A C 1
ATOM 2631 O O . ALA A 1 340 ? 23.144 35.694 7.214 1.00 62.91 340 ALA A O 1
ATOM 2632 N N . ASP A 1 341 ? 24.236 34.852 8.987 1.00 61.50 341 ASP A N 1
ATOM 2633 C CA . ASP A 1 341 ? 23.052 34.284 9.670 1.00 61.50 341 ASP A CA 1
ATOM 2634 C C . ASP A 1 341 ? 21.998 35.309 10.120 1.00 61.50 341 ASP A C 1
ATOM 2636 O O . ASP A 1 341 ? 20.887 34.945 10.511 1.00 61.50 341 ASP A O 1
ATOM 2640 N N . SER A 1 342 ? 22.358 36.593 10.179 1.00 67.06 342 SER A N 1
ATOM 2641 C CA . SER A 1 342 ? 21.449 37.656 10.597 1.00 67.06 342 SER A CA 1
ATOM 2642 C C . SER A 1 342 ? 21.739 38.955 9.862 1.00 67.06 342 SER A C 1
ATOM 2644 O O . SER A 1 342 ? 22.883 39.261 9.523 1.00 67.06 342 SER A O 1
ATOM 2646 N N . PHE A 1 343 ? 20.692 39.754 9.663 1.00 61.91 343 PHE A N 1
ATOM 2647 C CA . PHE A 1 343 ? 20.793 41.055 9.005 1.00 61.91 343 PHE A CA 1
ATOM 2648 C C . PHE A 1 343 ? 21.756 42.005 9.738 1.00 61.91 343 PHE A C 1
ATOM 2650 O O . PHE A 1 343 ? 22.530 42.720 9.112 1.00 61.91 343 PHE A O 1
ATOM 2657 N N . GLU A 1 344 ? 21.798 41.948 11.072 1.00 71.62 344 GLU A N 1
ATOM 2658 C CA . GLU A 1 344 ? 22.754 42.719 11.878 1.00 71.62 344 GLU A CA 1
ATOM 2659 C C . GLU A 1 344 ? 24.208 42.290 11.646 1.00 71.62 344 GLU A C 1
ATOM 2661 O O . GLU A 1 344 ? 25.097 43.138 11.540 1.00 71.62 344 GLU A O 1
ATOM 2666 N N . LYS A 1 345 ? 24.467 40.977 11.538 1.00 72.19 345 LYS A N 1
ATOM 2667 C CA . LYS A 1 345 ? 25.799 40.459 11.189 1.00 72.19 345 LYS A CA 1
ATOM 2668 C C . LYS A 1 345 ? 26.179 40.849 9.760 1.00 72.19 345 LYS A C 1
ATOM 2670 O O . LYS A 1 345 ? 27.330 41.208 9.538 1.00 72.19 345 LYS A O 1
ATOM 2675 N N . PHE A 1 346 ? 25.220 40.835 8.832 1.00 71.38 346 PHE A N 1
ATOM 2676 C CA . PHE A 1 346 ? 25.422 41.278 7.453 1.00 71.38 346 PHE A CA 1
ATOM 2677 C C . PHE A 1 346 ? 25.754 42.774 7.358 1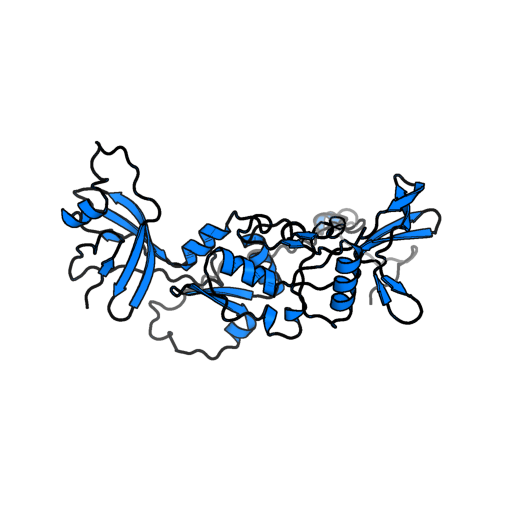.00 71.38 346 PHE A C 1
ATOM 2679 O O . PHE A 1 346 ? 26.579 43.154 6.540 1.00 71.38 346 PHE A O 1
ATOM 2686 N N . LEU A 1 347 ? 25.159 43.629 8.199 1.00 71.44 347 LEU A N 1
ATOM 2687 C CA . LEU A 1 347 ? 25.362 45.085 8.163 1.00 71.44 347 LEU A CA 1
ATOM 2688 C C . LEU A 1 347 ? 26.629 45.579 8.877 1.00 71.44 347 LEU A C 1
ATOM 2690 O O . LEU A 1 347 ? 27.093 46.683 8.576 1.00 71.44 347 LEU A O 1
ATOM 2694 N N . LYS A 1 348 ? 27.193 44.800 9.811 1.00 74.94 348 LYS A N 1
ATOM 2695 C CA . LYS A 1 348 ? 28.418 45.160 10.555 1.00 74.94 348 LYS A CA 1
ATOM 2696 C C . LYS A 1 348 ? 29.609 45.531 9.650 1.00 74.94 348 LYS A C 1
ATOM 2698 O O . LYS A 1 348 ? 30.224 46.561 9.921 1.00 74.94 348 LYS A O 1
ATOM 2703 N N . PRO A 1 349 ? 29.928 44.775 8.581 1.00 70.94 349 PRO A N 1
ATOM 2704 C CA . PRO A 1 349 ? 30.976 45.137 7.623 1.00 70.94 349 PRO A CA 1
ATOM 2705 C C . PRO A 1 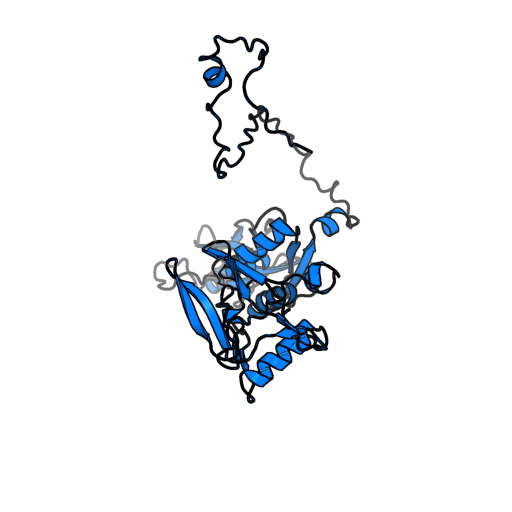349 ? 30.708 46.446 6.869 1.00 70.94 349 PRO A C 1
ATOM 2707 O O . PRO A 1 349 ? 31.649 47.131 6.482 1.00 70.94 349 PRO A O 1
ATOM 2710 N N . TYR A 1 350 ? 29.435 46.810 6.678 1.00 69.00 350 TYR A N 1
ATOM 2711 C CA . TYR A 1 350 ? 29.012 47.978 5.895 1.00 69.00 350 TYR A CA 1
ATOM 2712 C C . TYR A 1 350 ? 28.669 49.203 6.762 1.00 69.00 350 TYR A C 1
ATOM 2714 O O . TYR A 1 350 ? 28.081 50.170 6.276 1.00 69.00 350 TYR A O 1
ATOM 2722 N N . GLY A 1 351 ? 28.998 49.177 8.060 1.00 68.56 351 GLY A N 1
ATOM 2723 C CA . GLY A 1 351 ? 28.816 50.319 8.963 1.00 68.56 351 GLY A CA 1
ATOM 2724 C C . GLY A 1 351 ? 27.361 50.778 9.129 1.00 68.56 351 GLY A C 1
ATOM 2725 O O . GLY A 1 351 ? 27.125 51.941 9.448 1.00 68.56 351 GLY A O 1
ATOM 2726 N N . GLY A 1 352 ? 26.383 49.897 8.886 1.00 61.75 352 GLY A N 1
ATOM 2727 C CA . GLY A 1 352 ? 24.959 50.190 9.089 1.00 61.75 352 GLY A CA 1
ATOM 2728 C C . GLY A 1 352 ? 24.306 51.130 8.066 1.00 61.75 352 GLY A C 1
ATOM 2729 O O . GLY A 1 352 ? 23.165 51.531 8.277 1.00 61.75 352 GLY A O 1
ATOM 2730 N N . SER A 1 353 ? 24.969 51.474 6.954 1.00 55.22 353 SER A N 1
ATOM 2731 C CA . SER A 1 353 ? 24.341 52.249 5.872 1.00 55.22 353 SER A CA 1
ATOM 2732 C C . SER A 1 353 ? 24.716 51.705 4.494 1.00 55.22 353 SER A C 1
ATOM 2734 O O . SER A 1 353 ? 25.881 51.706 4.105 1.00 55.22 353 SER A O 1
ATOM 2736 N N . LEU A 1 354 ? 23.715 51.256 3.736 1.00 53.09 354 LEU A N 1
ATOM 2737 C CA . LEU A 1 354 ? 23.872 50.902 2.326 1.00 53.09 354 LEU A CA 1
ATOM 2738 C C . LEU A 1 354 ? 23.798 52.198 1.513 1.00 53.09 354 LEU A C 1
ATOM 2740 O O . LEU A 1 354 ? 22.714 52.713 1.245 1.00 53.09 354 LEU A O 1
ATOM 2744 N N . ARG A 1 355 ? 24.949 52.781 1.169 1.00 48.03 355 ARG A N 1
ATOM 2745 C CA . ARG A 1 355 ? 24.987 53.902 0.219 1.00 48.03 355 ARG A CA 1
ATOM 2746 C C . ARG A 1 355 ? 24.913 53.347 -1.201 1.00 48.03 355 ARG A C 1
ATOM 2748 O O . ARG A 1 355 ? 25.554 52.344 -1.495 1.00 48.03 355 ARG A O 1
ATOM 2755 N N . ASN A 1 356 ? 24.114 54.006 -2.045 1.00 44.62 356 ASN A N 1
ATOM 2756 C CA . ASN A 1 356 ? 23.896 53.662 -3.450 1.00 44.62 356 ASN A CA 1
ATOM 2757 C C . ASN A 1 356 ? 25.191 53.215 -4.139 1.00 44.62 356 ASN A C 1
ATOM 2759 O O . ASN A 1 356 ? 26.183 53.945 -4.137 1.00 44.62 356 ASN A O 1
ATOM 2763 N N . LEU A 1 357 ? 25.140 52.034 -4.758 1.00 45.91 357 LEU A N 1
ATOM 2764 C CA . LEU A 1 357 ? 26.175 51.522 -5.647 1.00 45.91 357 LEU A CA 1
ATOM 2765 C C . LEU A 1 357 ? 26.325 52.481 -6.836 1.00 45.91 357 LEU A C 1
ATOM 2767 O O . LEU A 1 357 ? 25.549 52.436 -7.788 1.00 45.91 357 LEU A O 1
ATOM 2771 N N . GLN A 1 358 ? 27.326 53.361 -6.787 1.00 39.34 358 GLN A N 1
ATOM 2772 C CA . GLN A 1 358 ? 27.891 53.927 -8.006 1.00 39.34 358 GLN A CA 1
ATOM 2773 C C . GLN A 1 358 ? 28.652 52.801 -8.703 1.00 39.34 358 GLN A C 1
ATOM 2775 O O . GLN A 1 358 ? 29.533 52.173 -8.117 1.00 39.34 358 GLN A O 1
ATOM 2780 N N . GLY A 1 359 ? 28.214 52.489 -9.920 1.00 43.34 359 GLY A N 1
ATOM 2781 C CA . GLY A 1 359 ? 28.605 51.288 -10.631 1.00 43.34 359 GLY A CA 1
ATOM 2782 C C . GLY A 1 359 ? 30.103 51.171 -10.877 1.00 43.34 359 GLY A C 1
ATOM 2783 O O . GLY A 1 359 ? 30.766 52.121 -11.269 1.00 43.34 359 GLY A O 1
ATOM 2784 N N . THR A 1 360 ? 30.604 49.957 -10.705 1.00 39.47 360 THR A N 1
ATOM 2785 C CA . THR A 1 360 ? 31.371 49.210 -11.711 1.00 39.47 360 THR 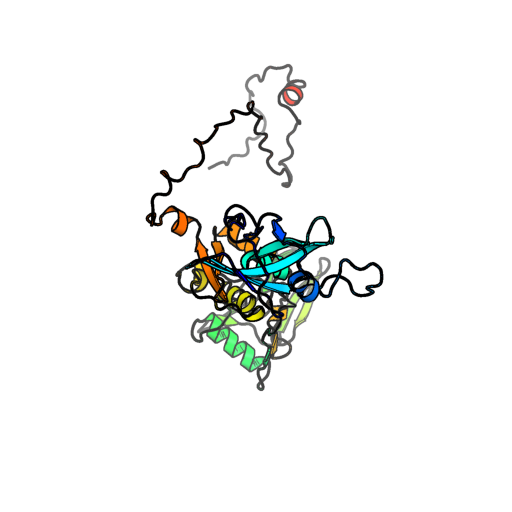A CA 1
ATOM 2786 C C . THR A 1 360 ? 31.369 47.748 -11.257 1.00 39.47 360 THR A C 1
ATOM 2788 O O . THR A 1 360 ? 31.862 47.436 -10.181 1.00 39.47 360 THR A O 1
ATOM 2791 N N . GLY A 1 361 ? 30.747 46.856 -12.035 1.00 34.84 361 GLY A N 1
ATOM 2792 C CA . GLY A 1 361 ? 30.718 45.417 -11.737 1.00 34.84 361 GLY A CA 1
ATOM 2793 C C . GLY A 1 361 ? 29.368 44.761 -12.013 1.00 34.84 361 GLY A C 1
ATOM 2794 O O . GLY A 1 361 ? 28.560 44.609 -11.109 1.00 34.84 361 GLY A O 1
ATOM 2795 N N . THR A 1 362 ? 29.138 44.444 -13.289 1.00 33.09 362 THR A N 1
ATOM 2796 C CA . THR A 1 362 ? 28.221 43.423 -13.838 1.00 33.09 362 THR A CA 1
ATOM 2797 C C . THR A 1 362 ? 27.065 42.948 -12.949 1.00 33.09 362 THR A C 1
ATOM 2799 O O . THR A 1 362 ? 27.216 42.064 -12.112 1.00 33.09 362 THR A O 1
ATOM 2802 N N . CYS A 1 363 ? 25.876 43.473 -13.234 1.00 29.83 363 CYS A N 1
ATOM 2803 C CA . CYS A 1 363 ? 24.604 42.881 -12.842 1.00 29.83 363 CYS A CA 1
ATOM 2804 C C . CYS A 1 363 ? 24.323 41.685 -13.778 1.00 29.83 363 CYS A C 1
ATOM 2806 O O . CYS A 1 363 ? 24.217 41.920 -14.986 1.00 29.83 363 CYS A O 1
ATOM 2808 N N . PRO A 1 364 ? 24.202 40.431 -13.303 1.00 34.03 364 PRO A N 1
ATOM 2809 C CA . PRO A 1 364 ? 23.571 39.396 -14.098 1.00 34.03 364 PRO A CA 1
ATOM 2810 C C . PRO A 1 364 ? 22.060 39.623 -14.030 1.00 34.03 364 PRO A C 1
ATOM 2812 O O . PRO A 1 364 ? 21.380 39.339 -13.047 1.00 34.03 364 PRO A O 1
ATOM 2815 N N . THR A 1 365 ? 21.559 40.215 -15.105 1.00 37.78 365 THR A N 1
ATOM 2816 C CA . THR A 1 365 ? 20.172 40.133 -15.545 1.00 37.78 365 THR A CA 1
ATOM 2817 C C . THR A 1 365 ? 19.690 38.683 -15.507 1.00 37.78 365 THR A C 1
ATOM 2819 O O . THR A 1 365 ? 20.299 37.836 -16.156 1.00 37.78 365 THR A O 1
ATOM 2822 N N . ASN A 1 366 ? 18.609 38.412 -14.769 1.00 30.86 366 ASN A N 1
ATOM 2823 C CA . ASN A 1 366 ? 17.378 37.773 -15.264 1.00 30.86 366 ASN A CA 1
ATOM 2824 C C . ASN A 1 366 ? 16.552 37.219 -14.094 1.00 30.86 366 ASN A C 1
ATOM 2826 O O . ASN A 1 366 ? 16.790 36.111 -13.629 1.00 30.86 366 ASN A O 1
ATOM 2830 N N . CYS A 1 367 ? 15.530 37.974 -13.689 1.00 26.20 367 CYS A N 1
ATOM 2831 C CA . CYS A 1 367 ? 14.334 37.421 -13.060 1.00 26.20 367 CYS A CA 1
ATOM 2832 C C . CYS A 1 367 ? 13.123 37.983 -13.812 1.00 26.20 367 CYS A C 1
ATOM 2834 O O . CYS A 1 367 ? 12.744 39.139 -13.615 1.00 26.20 367 CYS A O 1
ATOM 2836 N N . THR A 1 368 ? 12.569 37.161 -14.698 1.00 34.41 368 THR A N 1
ATOM 2837 C CA . THR A 1 368 ? 11.126 37.095 -14.966 1.00 34.41 368 THR A CA 1
ATOM 2838 C C . THR A 1 368 ? 10.595 35.850 -14.296 1.00 34.41 368 THR A C 1
ATOM 2840 O O . THR A 1 368 ? 11.298 34.821 -14.429 1.00 34.41 368 THR A O 1
#

Secondary structure (DSSP, 8-state):
---EEEETTEE----TT----EE---TTT-SSPPEEPPEEE---HHHHHHTTTTTSTT--SPP-TTEEEEEEETTEEEEEEEEEEEEETTTEEEEEEEEHHHHHHHHHTT-BGGG-TT--EEE-TT-HHHHHHHHHHHHTTSS--SEE---EEEEEEEETTEEEEEEES-EEE-SSSEEE--S-EEEEEEETTEEEEEEE-TTTT---EEBHHHHHHHHHHHTT-EEEE-HHHHSTTGGG-B---S-S-SSTTSEEEHHHHS-SSBHHHHHHHHHHHH-EEEEEETTTEEEEEEHHHHHHSPPS---GGG-SS-------------------STT---SSSSHHHHHGGGTT------S-S-------

Organism: NCBI:txid997883

Foldseek 3Di:
DAKWKAFPLGIADADRPDDWAKDQDDLLPDLAHIKIDWDFGALDPVNCVVQVVQQDPPDPDDGPFFTWMWIDDPVDIFIFGKDWPDDDNPRGTTIMTRTPSNVLSVVQVDAWLLNQPPFDKAFDPVALVVVQVVLFCQQVVNDDDQFHWDKDFDDWDAAPNDIQTDIQQDWDDPPPDIGGPQAWDWGFDQDPRDTDTDTDHGQAQYDTFGQPQSSVCSSLVSVPADEDADCCCPPPVSVNDTDQFPDRRQRNGRMHGVSRNGHGDTPVVSQVVCCVPFVWGWDADNVSYIHIDHPVCVVPDDDPDDCVVVDPDDDDDDDDPDDPPDDDDPCPDVVSDDPDPDPVVVCPVVVNDDDDDPDDDDDPDDDD

Radius of gyration: 30.46 Å; chains: 1; bounding box: 67×74×83 Å

Sequence (368 aa):
MALTIQTEKGIFDLPRDFSVEIENTSPIYTDKGSQTIASTLPATGHNLSMVDYIHRPDIRNAPKRDAAAVVTDGVYRRTGKLNITSVSTESGIVCNIGFDESLMYEAWKNVSLKELPGLPVIKYPEGVAALARHLEEVMRYQTPADYHVFRIQVASETLEETEYPEFINPIGSDGKTYALLKEARTERVVISGQAVDVKVPAGYGISPFLKVSRILEMIFSAYGFTLVENPFATDYQLSKMVVLNNVADTIVTGEIDYRNLMPDCTVNEFLDALFCRTGAKVYVNAGRKAVIRLLKDSIGATASADWTPLKASEPEISYTPAKQLKLSAGTSFKEAEPAADSFEKFLKPYGGSLRNLQGTGTCPTNCT